Protein AF-A0A1E4SNN2-F1 (afdb_monomer)

Nearest PDB structures (foldseek):
  4kwk-assembly1_A  TM=9.524E-01  e=2.796E-21  Rattus norvegicus
  4xfh-assembly1_A  TM=9.516E-01  e=9.088E-21  Rattus norvegicus
  5ezw-assembly1_A  TM=9.498E-01  e=1.085E-20  Rattus norvegicus
  6u4l-assembly1_A  TM=9.489E-01  e=1.150E-20  Rattus norvegicus
  4z82-assembly1_A  TM=9.487E-01  e=1.638E-20  Rattus norvegicus

Organism: NCBI:txid984487

Secondary structure (DSSP, 8-state):
-HHHHHHHH-STT--STT--HHHHHHHHHHSPP-HHHHGGG----TTSSEEEEEEEEETTTEEEEEEEEPTT-BPPEE--TT-EEEEEEEESEEEEEEEPPPSSSS----SEEEEEETT-EEEE-TTT-EEEEE--SSS-EEEEEEEES-HHHHH-EEEE-TTT--EEEE-----SEETTEES-TTT----

pLDDT: mean 95.93, std 4.04, range [79.69, 98.88]

Mean predicted aligned error: 2.97 Å

Foldseek 3Di:
DVVQCLVQQQDADDDQVNHPVVSVQVVLLPDAADCVVPVLQQDFDLVDQWFWGWEDDRNLFKTKIKIKGHAFHKFFFWAQQQWKKKKAWRFAKKKKFFWAQDPFWAATDGPDIDIHGHSDIDIDHVVRHTIMIGNNDPDMTMMMMMIGNNCCLVPNMWGADRGIRDIDTWHQNAGCHYNSHGDCVPDHTGD

Radius of gyration: 15.58 Å; Cα contacts (8 Å, |Δi|>4): 500; chains: 1; bounding box: 32×36×39 Å

InterPro domains:
  IPR010300 Cysteine dioxygenase type I [PF05995] (16-153)
  IPR010300 Cysteine dioxygenase type I [PTHR12918] (1-187)
  IPR011051 RmlC-like cupin domain superfamily [SSF51182] (2-182)
  IPR014710 RmlC-like jelly roll fold [G3DSA:2.60.120.10] (1-190)

Solvent-accessible surface area (backbone atoms only — not comparable to full-atom values): 9822 Å² total; per-residue (Å²): 91,70,70,57,52,41,69,73,44,43,63,76,81,52,54,58,88,72,54,64,60,67,59,52,50,50,48,56,50,72,41,75,67,52,65,91,81,42,56,75,36,48,64,70,52,84,93,40,44,51,27,35,16,37,66,45,73,30,59,78,24,26,35,37,29,30,37,22,31,23,49,69,25,47,46,40,37,30,52,41,50,80,12,42,38,41,38,31,26,54,35,54,47,38,34,40,34,33,26,72,73,73,95,55,82,39,63,60,63,67,80,44,77,45,81,40,44,56,49,39,67,48,78,52,31,53,93,76,28,26,37,26,50,27,23,81,47,91,54,64,23,32,31,41,37,40,30,31,31,36,36,24,48,77,74,18,30,37,35,40,42,52,75,39,39,51,74,42,82,39,72,46,61,39,40,24,21,49,71,50,39,82,71,22,92,90,65,38,36,80,92

Sequence (191 aa):
LIAKLRALLGTKGLSSEDIDIEEVQRIMEEYQSDEADWAHLALHDPSRNYSRNGILNINGNANLLMLAWTPGKSSAIHDHANAHCCMKILDGELTESLYDIPEGEGQLVPKKNTVLHRDVVGYISDDIGLHKISNLGTKQAVSLHLYTPPYASMYGCSMYEAGNGKKHHVDMSKYYSWQGQLVNAKGGSTC

Structure (mmCIF, N/CA/C/O backbone):
data_AF-A0A1E4SNN2-F1
#
_entry.id   AF-A0A1E4SNN2-F1
#
loop_
_atom_site.group_PDB
_atom_site.id
_atom_site.type_symbol
_atom_site.label_atom_id
_atom_site.label_alt_id
_atom_site.label_comp_id
_atom_site.label_asym_id
_atom_site.label_entity_id
_atom_site.label_seq_id
_atom_site.pdbx_PDB_ins_code
_atom_site.Cartn_x
_atom_site.Cartn_y
_atom_site.Cartn_z
_atom_site.occupancy
_atom_site.B_iso_or_equiv
_atom_site.auth_seq_id
_atom_site.auth_comp_id
_atom_site.auth_asym_id
_atom_site.auth_atom_id
_atom_site.pdbx_PDB_model_num
ATOM 1 N N . LEU A 1 1 ? 3.737 -4.474 -16.258 1.00 95.81 1 LEU A N 1
ATOM 2 C CA . LEU A 1 1 ? 3.768 -3.518 -15.127 1.00 95.81 1 LEU A CA 1
ATOM 3 C C . LEU A 1 1 ? 5.119 -2.804 -14.964 1.00 95.81 1 LEU A C 1
ATOM 5 O O . LEU A 1 1 ? 5.230 -1.653 -15.362 1.00 95.81 1 LEU A O 1
ATOM 9 N N . ILE A 1 2 ? 6.159 -3.474 -14.444 1.00 96.81 2 ILE A N 1
ATOM 10 C CA . ILE A 1 2 ? 7.435 -2.839 -14.035 1.00 96.81 2 ILE A CA 1
ATOM 11 C C . ILE A 1 2 ? 8.096 -1.992 -15.134 1.00 96.81 2 ILE A C 1
ATOM 13 O O . ILE A 1 2 ? 8.557 -0.889 -14.855 1.00 96.81 2 ILE A O 1
ATOM 17 N N . ALA A 1 3 ? 8.142 -2.479 -16.378 1.00 97.44 3 ALA A N 1
ATOM 18 C CA . ALA A 1 3 ? 8.755 -1.737 -17.482 1.00 97.44 3 ALA A CA 1
ATOM 19 C C . ALA A 1 3 ? 8.069 -0.381 -17.740 1.00 97.44 3 ALA A C 1
ATOM 21 O O . ALA A 1 3 ? 8.759 0.608 -17.966 1.00 97.44 3 ALA A O 1
ATOM 22 N N . LYS A 1 4 ? 6.733 -0.320 -17.634 1.00 97.62 4 LYS A N 1
ATOM 23 C CA . LYS A 1 4 ? 5.959 0.920 -17.803 1.00 97.62 4 LYS A CA 1
ATOM 24 C C . LYS A 1 4 ? 6.205 1.892 -16.648 1.00 97.62 4 LYS A C 1
ATOM 26 O O . LYS A 1 4 ? 6.515 3.050 -16.892 1.00 97.62 4 LYS A O 1
ATO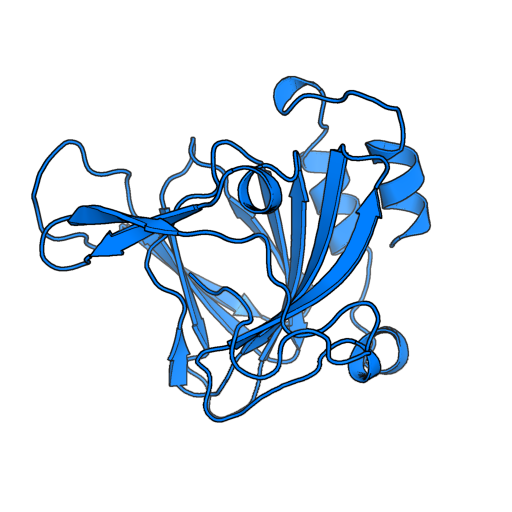M 31 N N . LEU A 1 5 ? 6.192 1.399 -15.405 1.00 97.19 5 LEU A N 1
ATOM 32 C CA . LEU A 1 5 ? 6.517 2.217 -14.227 1.00 97.19 5 LEU A CA 1
ATOM 33 C C . LEU A 1 5 ? 7.939 2.791 -14.296 1.00 97.19 5 LEU A C 1
ATOM 35 O O . LEU A 1 5 ? 8.155 3.944 -13.946 1.00 97.19 5 LEU A O 1
ATOM 39 N N . ARG A 1 6 ? 8.916 2.012 -14.781 1.00 96.69 6 ARG A N 1
ATOM 40 C CA . ARG A 1 6 ? 10.284 2.502 -15.013 1.00 96.69 6 ARG A CA 1
ATOM 41 C C . ARG A 1 6 ? 10.356 3.546 -16.121 1.00 96.69 6 ARG A C 1
ATOM 43 O O . ARG A 1 6 ? 11.163 4.454 -16.005 1.00 96.69 6 ARG A O 1
ATOM 50 N N . ALA A 1 7 ? 9.566 3.411 -17.181 1.00 95.50 7 ALA A N 1
ATOM 51 C CA . ALA A 1 7 ? 9.527 4.411 -18.243 1.00 95.50 7 ALA A CA 1
ATOM 52 C C . ALA A 1 7 ? 8.948 5.743 -17.738 1.00 95.50 7 ALA A C 1
ATOM 54 O O . ALA A 1 7 ? 9.489 6.792 -18.064 1.00 95.50 7 ALA A O 1
ATOM 55 N N . LEU A 1 8 ? 7.906 5.685 -16.902 1.00 95.38 8 LEU A N 1
ATOM 56 C CA . LEU A 1 8 ? 7.255 6.865 -16.335 1.00 95.38 8 LEU A CA 1
ATOM 57 C C . LEU A 1 8 ? 8.100 7.541 -15.244 1.00 95.38 8 LEU A C 1
ATOM 59 O O . LEU A 1 8 ? 8.344 8.739 -15.290 1.00 95.38 8 LEU A O 1
ATOM 63 N N . LEU A 1 9 ? 8.576 6.762 -14.270 1.00 94.94 9 LEU A N 1
ATOM 64 C CA . LEU A 1 9 ? 9.197 7.269 -13.039 1.00 94.94 9 LEU A CA 1
ATOM 65 C C . LEU A 1 9 ? 10.729 7.147 -13.050 1.00 94.94 9 LEU A C 1
ATOM 67 O O . LEU A 1 9 ? 11.383 7.350 -12.030 1.00 94.94 9 LEU A O 1
ATOM 71 N N . GLY A 1 10 ? 11.327 6.747 -14.173 1.00 88.12 10 GLY A N 1
ATOM 72 C CA . GLY A 1 10 ? 12.756 6.440 -14.274 1.00 88.12 10 GLY A CA 1
ATOM 73 C C . GLY A 1 10 ? 13.668 7.655 -14.398 1.00 88.12 10 GLY A C 1
ATOM 74 O O . GLY A 1 10 ? 14.880 7.501 -14.262 1.00 88.12 10 GLY A O 1
ATOM 75 N N . THR A 1 11 ? 13.134 8.851 -14.640 1.00 87.50 11 THR A N 1
ATOM 76 C CA . THR A 1 11 ? 13.928 10.082 -14.786 1.00 87.50 11 THR A CA 1
ATOM 77 C C . THR A 1 11 ? 14.316 10.630 -13.419 1.00 87.50 11 THR A C 1
ATOM 79 O O . THR A 1 11 ? 13.461 10.770 -12.562 1.00 87.50 11 THR A O 1
ATOM 82 N N . LYS A 1 12 ? 15.597 10.912 -13.162 1.00 82.44 12 LYS A N 1
ATOM 83 C CA . LYS A 1 12 ? 16.074 11.246 -11.806 1.00 82.44 12 LYS A CA 1
ATOM 84 C C . LYS A 1 12 ? 15.507 12.580 -11.306 1.00 82.44 12 LYS A C 1
ATOM 86 O O . LYS A 1 12 ? 15.644 13.575 -12.009 1.00 82.44 12 LYS A O 1
ATOM 91 N N . GLY A 1 13 ? 15.040 12.607 -10.054 1.00 79.81 13 GLY A N 1
ATOM 92 C CA . GLY A 1 13 ? 14.749 13.848 -9.329 1.00 79.81 13 GLY A CA 1
ATOM 93 C C . GLY A 1 13 ? 13.322 14.359 -9.491 1.00 79.81 13 GLY A C 1
ATOM 94 O O . GLY A 1 13 ? 13.138 15.568 -9.471 1.00 79.81 13 GLY A O 1
ATOM 95 N N . LEU A 1 14 ? 12.353 13.455 -9.655 1.00 84.06 14 LEU A N 1
ATOM 96 C CA . LEU A 1 14 ? 10.936 13.817 -9.675 1.00 84.06 14 LEU A CA 1
ATOM 97 C C . LEU A 1 14 ? 10.471 14.147 -8.253 1.00 84.06 14 LEU A C 1
ATOM 99 O O . LEU A 1 14 ? 10.709 13.362 -7.326 1.00 84.06 14 LEU A O 1
ATOM 103 N N . SER A 1 15 ? 9.813 15.292 -8.086 1.00 82.94 15 SER A N 1
ATOM 104 C CA . SER A 1 15 ? 9.050 15.608 -6.879 1.00 82.94 15 SER A CA 1
ATOM 105 C C . SER A 1 15 ? 7.632 15.030 -6.962 1.00 82.94 15 SER A C 1
ATOM 107 O O . SER A 1 15 ? 7.281 14.369 -7.939 1.00 82.94 15 SER A O 1
ATOM 109 N N . SER A 1 16 ? 6.814 15.247 -5.924 1.00 79.69 16 SER A N 1
ATOM 110 C CA . SER A 1 16 ? 5.417 14.785 -5.928 1.00 79.69 16 SER A CA 1
ATOM 111 C C . SER A 1 16 ? 4.618 15.430 -7.058 1.00 79.69 16 SER A C 1
ATOM 113 O O . SER A 1 16 ? 3.827 14.778 -7.725 1.00 79.69 16 SER A O 1
ATOM 115 N N . GLU A 1 17 ? 4.881 16.708 -7.306 1.00 84.31 17 GLU A N 1
ATOM 116 C CA . GLU A 1 17 ? 4.188 17.542 -8.283 1.00 84.31 17 GLU A CA 1
ATOM 117 C C . GLU A 1 17 ? 4.517 17.164 -9.736 1.00 84.31 17 GLU A C 1
ATOM 119 O O . GLU A 1 17 ? 3.732 17.461 -10.634 1.00 84.31 17 GLU A O 1
ATOM 124 N N . ASP A 1 18 ? 5.650 16.495 -9.973 1.00 86.31 18 ASP A N 1
ATOM 125 C CA . ASP A 1 18 ? 6.066 16.046 -11.306 1.00 86.31 18 ASP A CA 1
ATOM 126 C C . ASP A 1 18 ? 5.400 14.724 -11.734 1.00 86.31 18 ASP A C 1
ATOM 128 O O . ASP A 1 18 ? 5.549 14.288 -12.880 1.00 86.31 18 ASP A O 1
ATOM 132 N N . ILE A 1 19 ? 4.723 14.029 -10.814 1.00 89.12 19 ILE A N 1
ATOM 133 C CA . ILE A 1 19 ? 4.241 12.664 -11.029 1.00 89.12 19 ILE A CA 1
ATOM 134 C C . ILE A 1 19 ? 2.824 12.673 -11.600 1.00 89.12 19 ILE A C 1
ATOM 136 O O . ILE A 1 19 ? 1.869 13.102 -10.955 1.00 89.12 19 ILE A O 1
ATOM 140 N N . ASP A 1 20 ? 2.673 12.089 -12.789 1.00 93.94 20 ASP A N 1
ATOM 141 C CA . ASP A 1 20 ? 1.365 11.771 -13.361 1.00 93.94 20 ASP A CA 1
ATOM 142 C C . ASP A 1 20 ? 0.745 10.570 -12.629 1.00 93.94 20 ASP A C 1
ATOM 144 O O . ASP A 1 20 ? 0.949 9.400 -12.973 1.00 93.94 20 ASP A O 1
ATOM 148 N N . ILE A 1 21 ? 0.022 10.873 -11.553 1.00 95.25 21 ILE A N 1
ATOM 149 C CA . ILE A 1 21 ? -0.601 9.870 -10.691 1.00 95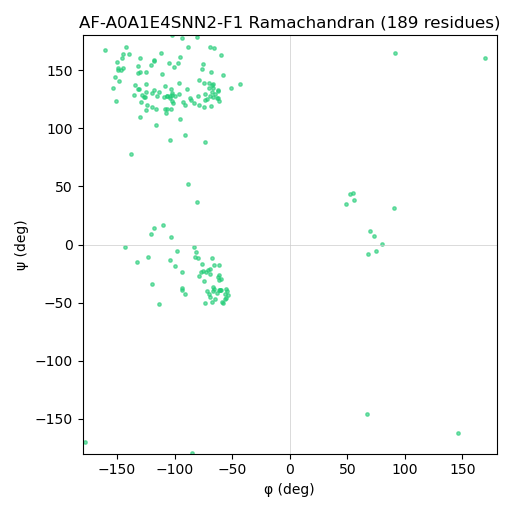.25 21 ILE A CA 1
ATOM 150 C C . ILE A 1 21 ? -1.762 9.132 -11.371 1.00 95.25 21 ILE A C 1
ATOM 152 O O . ILE A 1 21 ? -2.062 7.992 -11.012 1.00 95.25 21 ILE A O 1
ATOM 156 N N . GLU A 1 22 ? -2.409 9.742 -12.364 1.00 96.31 22 GLU A N 1
ATOM 157 C CA . GLU A 1 22 ? -3.461 9.091 -13.149 1.00 96.31 22 GLU A CA 1
ATOM 158 C C . GLU A 1 22 ? -2.851 8.007 -14.044 1.00 96.31 22 GLU A C 1
ATOM 160 O O . GLU A 1 22 ? -3.339 6.875 -14.083 1.00 96.31 22 GLU A O 1
ATOM 165 N N . GLU A 1 23 ? -1.714 8.299 -14.679 1.00 97.75 23 GLU A N 1
ATOM 166 C CA . GLU A 1 23 ? -0.971 7.319 -15.469 1.00 97.75 23 GLU A CA 1
ATOM 167 C C . GLU A 1 23 ? -0.395 6.189 -14.601 1.00 97.75 23 GLU A C 1
ATOM 169 O O . GLU A 1 23 ? -0.430 5.022 -15.005 1.00 97.75 23 GLU A O 1
ATOM 174 N N . VAL A 1 24 ? 0.090 6.487 -13.388 1.00 97.81 24 VAL A N 1
ATOM 175 C CA . VAL A 1 24 ? 0.510 5.455 -12.421 1.00 97.81 24 VAL A CA 1
ATOM 176 C C . VAL A 1 24 ? -0.647 4.505 -12.103 1.00 97.81 24 VAL A C 1
ATOM 178 O O . VAL A 1 24 ? -0.465 3.284 -12.181 1.00 97.81 24 VAL A O 1
ATOM 181 N N . GLN A 1 25 ? -1.822 5.048 -11.764 1.00 98.31 25 GLN A N 1
ATOM 182 C CA . GLN A 1 25 ? -3.017 4.253 -11.471 1.00 98.31 25 GLN A CA 1
ATOM 183 C C . GLN A 1 25 ? -3.389 3.382 -12.670 1.00 98.31 25 GLN A C 1
ATOM 185 O O . GLN A 1 25 ? -3.471 2.163 -12.519 1.00 98.31 25 GLN A O 1
ATOM 190 N N . ARG A 1 26 ? -3.466 3.963 -13.875 1.00 98.50 26 ARG A N 1
ATOM 191 C CA . ARG A 1 26 ? -3.759 3.226 -15.113 1.00 98.50 26 ARG A CA 1
ATOM 192 C C . ARG A 1 26 ? -2.781 2.077 -15.349 1.00 98.50 26 ARG A C 1
ATOM 194 O O . ARG A 1 26 ? -3.191 0.954 -15.632 1.00 98.50 26 ARG A O 1
ATOM 201 N N . ILE A 1 27 ? -1.477 2.321 -15.206 1.00 98.62 27 ILE A N 1
ATOM 202 C CA . ILE A 1 27 ? -0.444 1.289 -15.376 1.00 98.62 27 ILE A CA 1
ATOM 203 C C . ILE A 1 27 ? -0.631 0.138 -14.373 1.00 98.62 27 ILE A C 1
ATOM 205 O O . ILE A 1 27 ? -0.404 -1.023 -14.732 1.00 98.62 27 ILE A O 1
ATOM 209 N N . MET A 1 28 ? -1.012 0.436 -13.125 1.00 98.44 28 MET A N 1
ATOM 210 C CA . MET A 1 28 ? -1.293 -0.580 -12.105 1.00 98.44 28 MET A CA 1
ATOM 211 C C . MET A 1 28 ? -2.599 -1.335 -12.391 1.00 98.44 28 MET A C 1
ATOM 213 O O . MET A 1 28 ? -2.626 -2.556 -12.246 1.00 98.44 28 MET A O 1
ATOM 217 N N . GLU A 1 29 ? -3.649 -0.653 -12.843 1.00 98.38 29 GLU A N 1
ATOM 218 C CA . GLU A 1 29 ? -4.939 -1.251 -13.215 1.00 98.38 29 GLU A CA 1
ATOM 219 C C . GLU A 1 29 ? -4.818 -2.217 -14.400 1.00 98.38 29 GLU A C 1
ATOM 221 O O . GLU A 1 29 ? -5.381 -3.311 -14.367 1.00 98.38 29 GLU A O 1
ATOM 226 N N . GLU A 1 30 ? -4.031 -1.857 -15.419 1.00 98.31 30 GLU A N 1
ATOM 227 C CA . GLU A 1 30 ? -3.800 -2.682 -16.613 1.00 98.31 30 GLU A CA 1
ATOM 228 C C . GLU A 1 30 ? -3.150 -4.037 -16.305 1.00 98.31 30 GLU A C 1
ATOM 230 O O . GLU A 1 30 ? -3.293 -4.990 -17.074 1.00 98.31 30 GLU A O 1
ATOM 235 N N . TYR A 1 31 ? -2.401 -4.135 -15.206 1.00 98.38 31 TYR A N 1
ATOM 236 C CA . TYR A 1 31 ? -1.852 -5.408 -14.767 1.00 98.38 31 TYR A CA 1
ATOM 237 C C . TYR A 1 31 ? -2.958 -6.269 -14.154 1.00 98.38 31 TYR A C 1
ATOM 239 O O . TYR A 1 31 ? -3.530 -5.895 -13.138 1.00 98.38 31 TYR A O 1
ATOM 247 N N . GLN A 1 32 ? -3.227 -7.434 -14.738 1.00 98.50 32 GLN A N 1
ATOM 248 C CA . GLN A 1 32 ? -4.085 -8.453 -14.132 1.00 98.50 32 GLN A CA 1
ATOM 249 C C . GLN A 1 32 ? -3.237 -9.331 -13.215 1.00 98.50 32 GLN A C 1
ATOM 251 O O . GLN A 1 32 ? -2.207 -9.846 -13.648 1.00 98.50 32 GLN A O 1
ATOM 256 N N . SER A 1 33 ? -3.642 -9.475 -11.954 1.00 98.56 33 SER A N 1
ATOM 257 C CA . SER A 1 33 ? -2.882 -10.229 -10.961 1.00 98.56 33 SER A CA 1
ATOM 258 C C . SER A 1 33 ? -2.742 -11.698 -11.364 1.00 98.56 33 SER A C 1
ATOM 260 O O . SER A 1 33 ? -3.744 -12.403 -11.510 1.00 98.56 33 SER A O 1
ATOM 262 N N . ASP A 1 34 ? -1.500 -12.172 -11.457 1.00 98.44 34 ASP A N 1
ATOM 263 C CA . ASP A 1 34 ? -1.149 -13.579 -11.651 1.00 98.44 34 ASP A CA 1
ATOM 264 C C . ASP A 1 34 ? -0.207 -14.025 -10.530 1.00 98.44 34 ASP A C 1
ATOM 266 O O . ASP A 1 34 ? 0.874 -13.471 -10.347 1.00 98.44 34 ASP A O 1
ATOM 270 N N . GLU A 1 35 ? -0.621 -15.031 -9.763 1.00 97.88 35 GLU A N 1
ATOM 271 C CA . GLU A 1 35 ? 0.141 -15.541 -8.622 1.00 97.88 35 GLU A CA 1
ATOM 272 C C . GLU A 1 35 ? 1.536 -16.052 -9.030 1.00 97.88 35 GLU A C 1
ATOM 274 O O . GLU A 1 35 ? 2.490 -15.914 -8.258 1.00 97.88 35 GLU A O 1
ATOM 279 N N . ALA A 1 36 ? 1.699 -16.550 -10.263 1.00 98.31 36 ALA A N 1
ATOM 280 C CA . ALA A 1 36 ? 2.996 -16.979 -10.784 1.00 98.31 36 ALA A CA 1
ATOM 281 C C . ALA A 1 36 ? 4.021 -15.830 -10.853 1.00 98.31 36 ALA A C 1
ATOM 283 O O . ALA A 1 36 ? 5.218 -16.061 -10.661 1.00 98.31 36 ALA A O 1
ATOM 284 N N . ASP A 1 37 ? 3.563 -14.591 -11.059 1.00 97.75 37 ASP A N 1
ATOM 285 C CA . ASP A 1 37 ? 4.433 -13.417 -11.139 1.00 97.75 37 ASP A CA 1
ATOM 286 C C . ASP A 1 37 ? 4.969 -12.987 -9.772 1.00 97.75 37 ASP A C 1
ATOM 288 O O . ASP A 1 37 ? 6.059 -12.417 -9.690 1.00 97.75 37 ASP A O 1
ATOM 292 N N . TRP A 1 38 ? 4.199 -13.196 -8.697 1.00 98.06 38 TRP A N 1
ATOM 293 C CA . TRP A 1 38 ? 4.441 -12.487 -7.441 1.00 98.06 38 TRP A CA 1
ATOM 294 C C . TRP A 1 38 ? 4.448 -13.326 -6.166 1.00 98.06 38 TRP A C 1
ATOM 296 O O . TRP A 1 38 ? 4.964 -12.836 -5.160 1.00 98.06 38 TRP A O 1
ATOM 306 N N . ALA A 1 39 ? 3.954 -14.566 -6.157 1.00 98.19 39 ALA A N 1
ATOM 307 C CA . ALA A 1 39 ? 3.874 -15.365 -4.926 1.00 98.19 39 ALA A CA 1
ATOM 308 C C . ALA A 1 39 ? 5.228 -15.498 -4.215 1.00 98.19 39 ALA A C 1
ATOM 310 O O . ALA A 1 39 ? 5.322 -15.381 -2.995 1.00 98.19 39 ALA A O 1
ATOM 311 N N . HIS A 1 40 ? 6.303 -15.648 -4.992 1.00 98.00 40 HIS A N 1
ATOM 312 C CA . HIS A 1 40 ? 7.673 -15.750 -4.489 1.00 98.00 40 HIS A CA 1
ATOM 313 C C . HIS A 1 40 ? 8.209 -14.454 -3.843 1.00 98.00 40 HIS A C 1
ATOM 315 O O . HIS A 1 40 ? 9.251 -14.478 -3.192 1.00 98.00 40 HIS A O 1
ATOM 321 N N . LEU A 1 41 ? 7.515 -13.324 -4.008 1.00 98.31 41 LEU A N 1
ATOM 322 C CA . LEU A 1 41 ? 7.846 -12.023 -3.417 1.00 98.31 41 LEU A CA 1
ATOM 323 C C . LEU A 1 41 ? 7.010 -11.726 -2.160 1.00 98.31 41 LEU A C 1
ATOM 325 O O . LEU A 1 41 ? 7.393 -10.876 -1.356 1.00 98.31 41 LEU A O 1
ATOM 329 N N . ALA A 1 42 ? 5.885 -12.420 -1.965 1.00 97.75 42 ALA A N 1
ATOM 330 C CA . ALA A 1 42 ? 4.901 -12.165 -0.913 1.00 97.75 42 ALA A CA 1
ATOM 331 C C . ALA A 1 42 ? 5.208 -12.914 0.397 1.00 97.75 42 ALA A C 1
ATOM 333 O O . ALA A 1 42 ? 4.352 -13.615 0.937 1.00 97.75 42 ALA A O 1
ATOM 334 N N . LEU A 1 43 ? 6.430 -12.793 0.925 1.00 98.19 43 LEU A N 1
ATOM 335 C CA . LEU A 1 43 ? 6.804 -13.505 2.152 1.00 98.19 43 LEU A CA 1
ATOM 336 C C . LEU A 1 43 ? 5.928 -13.043 3.322 1.00 98.19 43 LEU A C 1
ATOM 338 O O . LEU A 1 43 ? 5.762 -11.843 3.549 1.00 98.19 43 LEU A O 1
ATOM 342 N N . HIS A 1 44 ? 5.396 -13.993 4.088 1.00 96.06 44 HIS A N 1
ATOM 343 C CA . HIS A 1 44 ? 4.430 -13.752 5.161 1.00 96.06 44 HIS A CA 1
ATOM 344 C C . HIS A 1 44 ? 4.904 -14.329 6.498 1.00 96.06 44 HIS A C 1
ATOM 346 O O . HIS A 1 44 ? 5.590 -15.348 6.544 1.00 96.06 44 HIS A O 1
ATOM 352 N N . ASP A 1 45 ? 4.516 -13.662 7.584 1.00 95.56 45 ASP A N 1
ATOM 353 C CA . ASP A 1 45 ? 4.672 -14.139 8.957 1.00 95.56 45 ASP A CA 1
ATOM 354 C C . ASP A 1 45 ? 3.317 -13.999 9.674 1.00 95.56 45 ASP A C 1
ATOM 356 O O . ASP A 1 45 ? 2.904 -12.871 9.969 1.00 95.56 45 ASP A O 1
ATOM 360 N N . PRO A 1 46 ? 2.628 -15.114 9.984 1.00 95.06 46 PRO A N 1
ATOM 361 C CA . PRO A 1 46 ? 1.316 -15.095 10.630 1.00 95.06 46 PRO A CA 1
ATOM 362 C C . PRO A 1 46 ? 1.285 -14.450 12.018 1.00 95.06 46 PRO A C 1
ATOM 364 O O . PRO A 1 46 ? 0.209 -14.097 12.499 1.00 95.06 46 PRO A O 1
ATOM 367 N N . SER A 1 47 ? 2.433 -14.295 12.684 1.00 95.25 47 SER A N 1
ATOM 368 C CA . SER A 1 47 ? 2.508 -13.615 13.982 1.00 95.25 47 SER A CA 1
ATOM 369 C C . SER A 1 47 ? 2.424 -12.088 13.866 1.00 95.25 47 SER A C 1
ATOM 371 O O . SER A 1 47 ? 2.150 -11.405 14.855 1.00 95.25 47 SER A O 1
ATOM 373 N N . ARG A 1 48 ? 2.634 -11.541 12.663 1.00 95.44 48 ARG A N 1
ATOM 374 C CA . ARG A 1 48 ? 2.626 -10.101 12.381 1.00 95.44 48 ARG A CA 1
ATOM 375 C C . ARG A 1 48 ? 1.253 -9.659 11.885 1.00 95.44 48 ARG A C 1
ATOM 377 O O . ARG A 1 48 ? 0.455 -10.467 11.411 1.00 95.44 48 ARG A O 1
ATOM 384 N N . ASN A 1 49 ? 0.978 -8.357 11.954 1.00 97.50 49 ASN A N 1
ATOM 385 C CA . ASN A 1 49 ? -0.235 -7.805 11.343 1.00 97.50 49 ASN A CA 1
ATOM 386 C C . ASN A 1 49 ? -0.195 -7.969 9.818 1.00 97.50 49 ASN A C 1
ATOM 388 O O . ASN A 1 49 ? -1.152 -8.432 9.202 1.00 97.50 49 ASN A O 1
ATOM 392 N N . TYR A 1 50 ? 0.946 -7.619 9.234 1.00 98.38 50 TYR A N 1
ATOM 393 C CA . TYR A 1 50 ? 1.281 -7.834 7.836 1.00 98.38 50 TYR A CA 1
ATOM 394 C C . TYR A 1 50 ? 2.805 -7.745 7.667 1.00 98.38 50 TYR A C 1
ATOM 396 O O . TYR A 1 50 ? 3.526 -7.298 8.568 1.00 98.38 50 TYR A O 1
ATOM 404 N N . SER A 1 51 ? 3.318 -8.169 6.517 1.00 98.31 51 SER A N 1
ATOM 405 C CA . SER A 1 51 ? 4.723 -8.001 6.130 1.00 98.31 51 SER A CA 1
ATOM 406 C C . SER A 1 51 ? 4.865 -7.013 4.978 1.00 98.31 51 SER A C 1
ATOM 408 O O . SER A 1 51 ? 3.992 -6.940 4.127 1.00 98.31 51 SER A O 1
ATOM 410 N N . ARG A 1 52 ? 5.969 -6.254 4.940 1.00 98.44 52 ARG A N 1
ATOM 411 C CA . ARG A 1 52 ? 6.334 -5.357 3.828 1.00 98.44 52 ARG A CA 1
ATOM 412 C C . ARG A 1 52 ? 7.509 -5.955 3.069 1.00 98.44 52 ARG A C 1
ATOM 414 O O . ARG A 1 52 ? 8.589 -6.088 3.641 1.00 98.44 52 ARG A O 1
ATOM 421 N N . ASN A 1 53 ? 7.307 -6.300 1.808 1.00 98.56 53 ASN A N 1
ATOM 422 C CA . ASN A 1 53 ? 8.264 -7.011 0.969 1.00 98.56 53 ASN A CA 1
ATOM 423 C C . ASN A 1 53 ? 8.683 -6.105 -0.189 1.00 98.56 53 ASN A C 1
ATOM 425 O O . ASN A 1 53 ? 7.914 -5.897 -1.123 1.00 98.56 53 ASN A O 1
ATOM 429 N N . GLY A 1 54 ? 9.870 -5.506 -0.118 1.00 98.31 54 GLY A N 1
ATOM 430 C CA . GLY A 1 54 ? 10.330 -4.585 -1.156 1.00 98.31 54 GLY A CA 1
ATOM 431 C C . GLY A 1 54 ? 10.658 -5.314 -2.461 1.00 98.31 54 GLY A C 1
ATOM 432 O O . GLY A 1 54 ? 11.236 -6.398 -2.438 1.00 98.31 54 GLY A O 1
ATOM 433 N N . ILE A 1 55 ? 10.288 -4.728 -3.600 1.00 97.94 55 ILE A N 1
ATOM 434 C CA . ILE A 1 55 ? 10.488 -5.324 -4.932 1.00 97.94 55 ILE A CA 1
ATOM 435 C C . ILE A 1 55 ? 11.495 -4.502 -5.733 1.00 97.94 55 ILE A C 1
ATOM 437 O O . ILE A 1 55 ? 12.446 -5.038 -6.309 1.00 97.94 55 ILE A O 1
ATOM 441 N N . LEU A 1 56 ? 11.261 -3.192 -5.809 1.00 96.00 56 LEU A N 1
ATOM 442 C CA . LEU A 1 56 ? 11.994 -2.313 -6.706 1.00 96.00 56 LEU A CA 1
ATOM 443 C C . LEU A 1 56 ? 12.033 -0.883 -6.169 1.00 96.00 56 LEU A C 1
ATOM 445 O O . LEU A 1 56 ? 11.003 -0.327 -5.803 1.00 96.00 56 LEU A O 1
ATOM 449 N N . ASN A 1 57 ? 13.215 -0.272 -6.221 1.00 96.31 57 ASN A N 1
ATOM 450 C CA . ASN A 1 57 ? 13.371 1.177 -6.194 1.00 96.31 57 ASN A CA 1
ATOM 451 C C . ASN A 1 57 ? 13.504 1.687 -7.639 1.00 96.31 57 ASN A C 1
ATOM 453 O O . ASN A 1 57 ? 14.297 1.149 -8.417 1.00 96.31 57 ASN A O 1
ATOM 457 N N . ILE A 1 58 ? 12.719 2.696 -8.012 1.00 95.94 58 ILE A N 1
ATOM 458 C CA . ILE A 1 58 ? 12.721 3.288 -9.352 1.00 95.94 58 ILE A CA 1
ATOM 459 C C . ILE A 1 58 ? 13.464 4.619 -9.288 1.00 95.94 58 ILE A C 1
ATOM 461 O O . ILE A 1 58 ? 12.874 5.656 -9.010 1.00 95.94 58 ILE A O 1
ATOM 465 N N . ASN A 1 59 ? 14.779 4.555 -9.506 1.00 91.62 59 ASN A N 1
ATOM 466 C CA . ASN A 1 59 ? 15.686 5.705 -9.592 1.00 91.62 59 ASN A CA 1
ATOM 467 C C . ASN A 1 59 ? 15.555 6.733 -8.445 1.00 91.62 59 ASN A C 1
ATOM 469 O O . ASN A 1 59 ? 15.689 7.935 -8.655 1.00 91.62 59 ASN A O 1
ATOM 473 N N . GLY A 1 60 ? 15.261 6.268 -7.230 1.00 92.25 60 GLY A N 1
ATOM 474 C CA 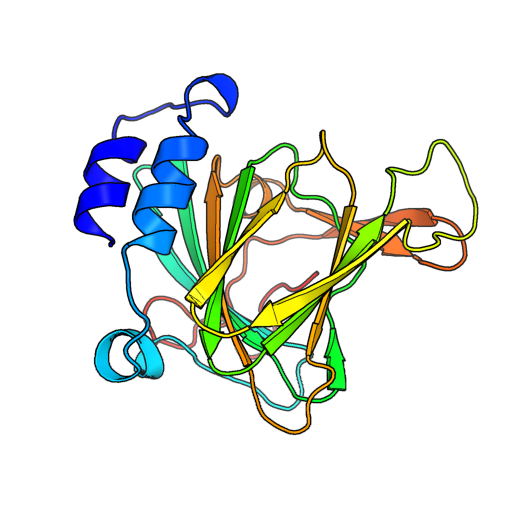. GLY A 1 60 ? 15.023 7.129 -6.071 1.00 92.25 60 GLY A CA 1
ATOM 475 C C . GLY A 1 60 ? 13.666 7.843 -6.047 1.00 92.25 60 GLY A C 1
ATOM 476 O O . GLY A 1 60 ? 13.351 8.444 -5.027 1.00 92.25 60 GLY A O 1
ATOM 477 N N . ASN A 1 61 ? 12.848 7.737 -7.097 1.00 94.50 61 ASN A N 1
ATOM 478 C CA . ASN A 1 61 ? 11.559 8.429 -7.206 1.00 94.50 61 ASN A CA 1
ATOM 479 C C . ASN A 1 61 ? 10.376 7.590 -6.727 1.00 94.50 61 ASN A C 1
ATOM 481 O O . ASN A 1 61 ? 9.343 8.137 -6.370 1.00 94.50 61 ASN A O 1
ATOM 485 N N . ALA A 1 62 ? 10.481 6.263 -6.723 1.00 96.62 62 ALA A N 1
ATOM 486 C CA . ALA A 1 62 ? 9.401 5.422 -6.218 1.00 96.62 62 ALA A CA 1
ATOM 487 C C . ALA A 1 62 ? 9.913 4.127 -5.604 1.00 96.62 62 ALA A C 1
ATOM 489 O O . ALA A 1 62 ? 10.939 3.589 -6.026 1.00 96.62 62 ALA A O 1
ATOM 490 N N . ASN A 1 63 ? 9.159 3.599 -4.644 1.00 97.56 63 ASN A N 1
ATOM 491 C CA . ASN A 1 63 ? 9.328 2.239 -4.150 1.00 97.56 63 ASN A CA 1
ATOM 492 C C . ASN A 1 63 ? 8.085 1.418 -4.475 1.00 97.56 63 ASN A C 1
ATOM 494 O O . ASN A 1 63 ? 6.973 1.803 -4.123 1.00 97.56 63 ASN A O 1
ATOM 498 N N . LEU A 1 64 ? 8.308 0.267 -5.103 1.00 98.38 64 LEU A N 1
ATOM 499 C CA . LEU A 1 64 ? 7.313 -0.773 -5.316 1.00 98.38 64 LEU A CA 1
ATOM 500 C C . LEU A 1 64 ? 7.551 -1.896 -4.303 1.00 98.38 64 LEU A C 1
ATOM 502 O O . LEU A 1 64 ? 8.672 -2.405 -4.179 1.00 98.38 64 LEU A O 1
ATOM 506 N N . LEU A 1 65 ? 6.506 -2.292 -3.588 1.00 97.88 65 LEU A N 1
ATOM 507 C CA . LEU A 1 65 ? 6.571 -3.309 -2.547 1.00 97.88 65 LEU A CA 1
ATOM 508 C C . LEU A 1 65 ? 5.245 -4.059 -2.426 1.00 97.88 65 LEU A C 1
ATOM 510 O O . LEU A 1 65 ? 4.189 -3.554 -2.792 1.00 97.88 65 LEU A O 1
ATOM 514 N N . MET A 1 66 ? 5.309 -5.263 -1.878 1.00 98.31 66 MET A N 1
ATOM 515 C CA . MET A 1 66 ? 4.159 -6.115 -1.623 1.00 98.31 66 MET A CA 1
ATOM 516 C C . MET A 1 66 ? 3.869 -6.202 -0.137 1.00 98.31 66 MET A C 1
ATOM 518 O O . MET A 1 66 ? 4.785 -6.414 0.660 1.00 98.31 66 MET A O 1
ATOM 522 N N . LEU A 1 67 ? 2.601 -6.100 0.235 1.00 98.69 67 LEU A N 1
ATOM 523 C CA . LEU A 1 67 ? 2.147 -6.345 1.592 1.00 98.69 67 LEU A CA 1
ATOM 524 C C . LEU A 1 67 ? 1.343 -7.642 1.649 1.00 98.69 67 LEU A C 1
ATOM 526 O O . LEU A 1 67 ? 0.395 -7.806 0.885 1.00 98.69 67 LEU A O 1
ATOM 530 N N . ALA A 1 68 ? 1.722 -8.552 2.551 1.00 98.62 68 ALA A N 1
ATOM 531 C CA . ALA A 1 68 ? 0.964 -9.772 2.835 1.00 98.62 68 ALA A CA 1
ATOM 532 C C . ALA A 1 68 ? 0.269 -9.636 4.193 1.00 98.62 68 ALA A C 1
ATOM 534 O O . ALA A 1 68 ? 0.929 -9.485 5.224 1.00 98.62 68 ALA A O 1
ATOM 535 N N . TRP A 1 69 ? -1.063 -9.660 4.180 1.00 98.75 69 TRP A N 1
ATOM 536 C CA . TRP A 1 69 ? -1.928 -9.286 5.295 1.00 98.75 69 TRP A CA 1
ATOM 537 C C . TRP A 1 69 ? -2.467 -10.508 6.021 1.00 98.75 69 TRP A C 1
ATOM 539 O O . TRP A 1 69 ? -3.188 -11.325 5.440 1.00 98.75 69 TRP A O 1
ATOM 549 N N . THR A 1 70 ? -2.179 -10.596 7.315 1.00 98.56 70 THR A N 1
ATOM 550 C CA . THR A 1 70 ? -2.683 -11.674 8.166 1.00 98.56 70 THR A CA 1
ATOM 551 C C . THR A 1 70 ? -4.205 -11.551 8.340 1.00 98.56 70 THR A C 1
ATOM 553 O O . THR A 1 70 ? -4.698 -10.440 8.557 1.00 98.56 70 THR A O 1
ATOM 556 N N . PRO A 1 71 ? -4.964 -12.663 8.277 1.00 98.50 71 PRO A N 1
ATOM 557 C CA . PRO A 1 71 ? -6.403 -12.663 8.547 1.00 98.50 71 PRO A CA 1
ATOM 558 C C . PRO A 1 71 ? -6.756 -11.993 9.881 1.00 98.50 71 PRO A C 1
ATOM 560 O O . PRO A 1 71 ? -6.117 -12.251 10.904 1.00 98.50 71 PRO A O 1
ATOM 563 N N . GLY A 1 72 ? -7.782 -11.143 9.882 1.00 98.31 72 GLY A N 1
ATOM 564 C CA . GLY A 1 72 ? -8.258 -10.425 11.068 1.00 98.31 72 GLY A CA 1
ATOM 565 C C . GLY A 1 72 ? -7.313 -9.338 11.594 1.00 98.31 72 GLY A C 1
ATOM 566 O O . GLY A 1 72 ? -7.496 -8.868 12.719 1.00 98.31 72 GLY A O 1
ATOM 567 N N . LYS A 1 73 ? -6.281 -8.953 10.833 1.00 98.38 73 LYS A N 1
ATOM 568 C CA . LYS A 1 73 ? -5.307 -7.922 11.217 1.00 98.38 73 LYS A CA 1
ATOM 569 C C . LYS A 1 73 ? -5.427 -6.672 10.350 1.00 98.38 73 LYS A C 1
ATOM 571 O O . LYS A 1 73 ? -6.041 -6.669 9.284 1.00 98.38 73 LYS A O 1
ATOM 576 N N . SER A 1 74 ? -4.804 -5.601 10.829 1.00 98.50 74 SER A N 1
ATOM 577 C CA . SER A 1 74 ? -4.840 -4.286 10.197 1.00 98.50 74 SER A CA 1
ATOM 578 C C . SER A 1 74 ? -3.520 -3.544 10.364 1.00 98.50 74 SER A C 1
ATOM 580 O O . SER A 1 74 ? -2.734 -3.859 11.262 1.00 98.50 74 SER A O 1
ATOM 582 N N . SER A 1 75 ? -3.333 -2.504 9.557 1.00 98.56 75 SER A N 1
ATOM 583 C CA . SER A 1 75 ? -2.423 -1.405 9.873 1.00 98.56 75 SER A CA 1
ATOM 584 C C . SER A 1 75 ? -2.956 -0.558 11.038 1.00 98.56 75 SER A C 1
ATOM 586 O O . SER A 1 75 ? -4.128 -0.660 11.433 1.00 98.56 75 SER A O 1
ATOM 588 N N . ALA A 1 76 ? -2.122 0.337 11.557 1.00 98.19 76 ALA A N 1
ATOM 589 C CA . ALA A 1 76 ? -2.580 1.541 12.238 1.00 98.19 76 ALA A CA 1
ATOM 590 C C . ALA A 1 76 ? -3.307 2.499 11.270 1.00 98.19 76 ALA A C 1
ATOM 592 O O . ALA A 1 76 ? -3.268 2.331 10.045 1.00 98.19 76 ALA A O 1
ATOM 593 N N . ILE A 1 77 ? -3.965 3.521 11.827 1.00 98.56 77 ILE A N 1
ATOM 594 C CA . ILE A 1 77 ? -4.359 4.709 11.056 1.00 98.56 77 ILE A CA 1
ATOM 595 C C . ILE A 1 77 ? -3.069 5.477 10.768 1.00 98.56 77 ILE A C 1
ATOM 597 O O . ILE A 1 77 ? -2.336 5.753 11.717 1.00 98.56 77 ILE A O 1
ATOM 601 N N . HIS A 1 78 ? -2.759 5.784 9.512 1.00 98.44 78 HIS A N 1
ATOM 602 C CA . HIS A 1 78 ? -1.477 6.396 9.156 1.00 98.44 78 HIS A CA 1
ATOM 603 C C . HIS A 1 78 ? -1.558 7.385 7.990 1.00 98.44 78 HIS A C 1
ATOM 605 O O . HIS A 1 78 ? -2.528 7.381 7.228 1.00 98.44 78 HIS A O 1
ATOM 611 N N . ASP A 1 79 ? -0.529 8.233 7.914 1.00 98.06 79 ASP A N 1
ATOM 612 C CA . ASP A 1 79 ? -0.237 9.146 6.803 1.00 98.06 79 ASP A CA 1
ATOM 613 C C . ASP A 1 79 ? 0.748 8.519 5.792 1.00 98.06 79 ASP A C 1
ATOM 615 O O . ASP A 1 79 ? 1.237 7.397 5.974 1.00 98.06 79 ASP A O 1
ATOM 619 N N . HIS A 1 80 ? 1.039 9.258 4.721 1.00 96.62 80 HIS A N 1
ATOM 620 C CA . HIS A 1 80 ? 1.897 8.842 3.611 1.00 96.62 80 HIS A CA 1
ATOM 621 C C . HIS A 1 80 ? 3.146 9.713 3.444 1.00 96.62 80 HIS A C 1
ATOM 623 O O . HIS A 1 80 ? 3.846 9.597 2.438 1.00 96.62 80 HIS A O 1
ATOM 629 N N . ALA A 1 81 ? 3.469 10.535 4.446 1.00 95.31 81 ALA A N 1
ATOM 630 C CA . ALA A 1 81 ? 4.644 11.404 4.470 1.00 95.31 81 ALA A CA 1
ATOM 631 C C . ALA A 1 81 ? 4.739 12.336 3.246 1.00 95.31 81 ALA A C 1
ATOM 633 O O . ALA A 1 81 ? 5.813 12.483 2.663 1.00 95.31 81 ALA A O 1
ATOM 634 N N . ASN A 1 82 ? 3.616 12.950 2.860 1.00 94.19 82 ASN A N 1
ATOM 635 C CA . ASN A 1 82 ? 3.453 13.804 1.680 1.00 94.19 82 ASN A CA 1
ATOM 636 C C . ASN A 1 82 ? 3.859 13.112 0.365 1.00 94.19 82 ASN A C 1
ATOM 638 O O . ASN A 1 82 ? 4.479 13.727 -0.502 1.00 94.19 82 ASN A O 1
ATOM 642 N N . ALA A 1 83 ? 3.555 11.820 0.235 1.00 94.81 83 ALA A N 1
ATOM 643 C CA . ALA A 1 83 ? 3.746 11.059 -0.994 1.00 94.81 83 ALA A CA 1
ATOM 644 C C . ALA A 1 83 ? 2.415 10.532 -1.538 1.00 94.81 83 ALA A C 1
ATOM 646 O O . ALA A 1 83 ? 1.446 10.336 -0.800 1.00 94.81 83 ALA A O 1
ATOM 647 N N . HIS A 1 84 ? 2.397 10.226 -2.832 1.00 97.31 84 HIS A N 1
ATOM 648 C CA . HIS A 1 84 ? 1.332 9.448 -3.446 1.00 97.31 84 HIS A CA 1
ATOM 649 C C . HIS A 1 84 ? 1.467 7.970 -3.074 1.00 97.31 84 HIS A C 1
ATOM 651 O O . HIS A 1 84 ? 2.566 7.405 -3.098 1.00 97.31 84 HIS A O 1
ATOM 657 N N . CYS A 1 85 ? 0.336 7.330 -2.788 1.00 98.00 85 CYS A N 1
ATOM 658 C CA . CYS A 1 85 ? 0.219 5.896 -2.571 1.00 98.00 85 CYS A CA 1
ATOM 659 C C . CYS A 1 85 ? -0.826 5.316 -3.525 1.00 98.00 85 CYS A C 1
ATOM 661 O O . CYS A 1 85 ? -2.014 5.621 -3.418 1.00 98.00 85 CYS A O 1
ATOM 663 N N . CYS A 1 86 ? -0.386 4.444 -4.430 1.00 98.25 86 CYS A N 1
ATOM 664 C CA . CYS A 1 86 ? -1.278 3.576 -5.191 1.00 98.25 86 CYS A CA 1
ATOM 665 C C . CYS A 1 86 ? -1.201 2.159 -4.633 1.00 98.25 86 CYS A C 1
ATOM 667 O O . CYS A 1 86 ? -0.118 1.570 -4.560 1.00 98.25 86 CYS A O 1
ATOM 669 N N . MET A 1 87 ? -2.353 1.594 -4.284 1.00 98.56 87 MET A N 1
ATOM 670 C CA . MET A 1 87 ? -2.473 0.247 -3.738 1.00 98.56 87 MET A CA 1
ATOM 671 C C . MET A 1 87 ? -3.353 -0.607 -4.647 1.00 98.56 87 MET A C 1
ATOM 673 O O . MET A 1 87 ? -4.542 -0.345 -4.775 1.00 98.56 87 MET A O 1
ATOM 677 N N . LYS A 1 88 ? -2.806 -1.683 -5.212 1.00 98.81 88 LYS A N 1
ATOM 678 C CA . LYS A 1 88 ? -3.568 -2.696 -5.952 1.00 98.81 88 LYS A CA 1
ATOM 679 C C . LYS A 1 88 ? -3.761 -3.952 -5.115 1.00 98.81 88 LYS A C 1
ATOM 681 O O . LYS A 1 88 ? -2.789 -4.473 -4.571 1.00 98.81 88 LYS A O 1
ATOM 686 N N . ILE A 1 89 ? -4.969 -4.500 -5.068 1.00 98.81 89 ILE A N 1
ATOM 687 C CA . ILE A 1 89 ? -5.205 -5.817 -4.461 1.00 98.81 89 ILE A CA 1
ATOM 688 C C . ILE A 1 89 ? -4.776 -6.908 -5.443 1.00 98.81 89 ILE A C 1
ATOM 690 O O . ILE A 1 89 ? -5.293 -6.993 -6.554 1.00 98.81 89 ILE A O 1
ATOM 694 N N . LEU A 1 90 ? -3.821 -7.742 -5.042 1.00 98.81 90 LEU A N 1
ATOM 695 C CA . LEU A 1 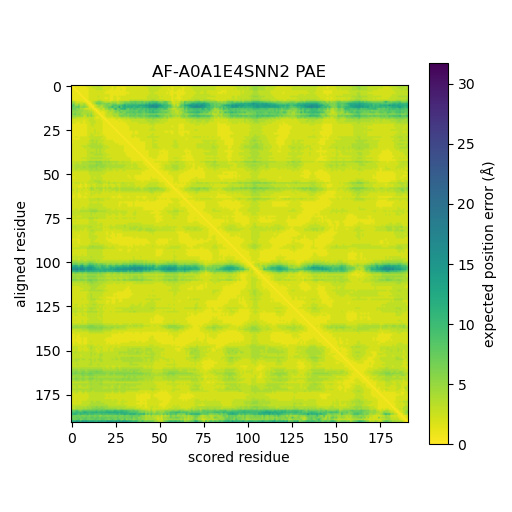90 ? -3.337 -8.863 -5.847 1.00 98.81 90 LEU A CA 1
ATOM 696 C C . LEU A 1 90 ? -4.069 -10.160 -5.521 1.00 98.81 90 LEU A C 1
ATOM 698 O O . LEU A 1 90 ? -4.334 -10.944 -6.429 1.00 98.81 90 LEU A O 1
ATOM 702 N N . ASP A 1 91 ? -4.401 -10.381 -4.251 1.00 98.69 91 ASP A N 1
ATOM 703 C CA . ASP A 1 91 ? -5.160 -11.546 -3.810 1.00 98.69 91 ASP A CA 1
ATOM 704 C C . ASP A 1 91 ? -6.021 -11.240 -2.580 1.00 98.69 91 ASP A C 1
ATOM 706 O O . ASP A 1 91 ? -5.668 -10.392 -1.754 1.00 98.69 91 ASP A O 1
ATOM 710 N N . GLY A 1 92 ? -7.146 -11.945 -2.463 1.00 98.00 92 GLY A N 1
ATOM 711 C CA . GLY A 1 92 ? -8.149 -11.720 -1.428 1.00 98.00 92 GLY A CA 1
ATOM 712 C C . GLY A 1 92 ? -8.878 -10.380 -1.573 1.00 98.00 92 GLY A C 1
ATOM 713 O O . GLY A 1 92 ? -9.149 -9.906 -2.678 1.00 98.00 92 GLY A O 1
ATOM 714 N N . GLU A 1 93 ? -9.220 -9.787 -0.433 1.00 98.19 93 GLU A N 1
ATOM 715 C CA . GLU A 1 93 ? -9.849 -8.471 -0.332 1.00 98.19 93 GLU A CA 1
ATOM 716 C C . GLU A 1 93 ? -9.350 -7.738 0.915 1.00 98.19 93 GLU A C 1
ATOM 718 O O . GLU A 1 93 ? -8.975 -8.359 1.914 1.00 98.19 93 GLU A O 1
ATOM 723 N N . LEU A 1 94 ? -9.346 -6.409 0.858 1.00 98.88 94 LEU A N 1
ATOM 724 C CA . LEU A 1 94 ? -8.991 -5.543 1.979 1.00 98.88 94 LEU A CA 1
ATOM 725 C C . LEU A 1 94 ? -10.072 -4.484 2.171 1.00 98.88 94 LEU A C 1
ATOM 727 O O . LEU A 1 94 ? -10.698 -4.032 1.220 1.00 98.88 94 LEU A O 1
ATOM 731 N N . THR A 1 95 ? -10.282 -4.063 3.412 1.00 98.81 95 THR A N 1
ATOM 732 C CA . THR A 1 95 ? -11.134 -2.916 3.735 1.00 98.81 95 THR A CA 1
ATOM 733 C C . THR A 1 95 ? -10.261 -1.707 4.036 1.00 98.81 95 THR A C 1
ATOM 735 O O . THR A 1 95 ? -9.420 -1.761 4.935 1.00 98.81 95 THR A O 1
ATOM 738 N N . GLU A 1 96 ? -10.480 -0.620 3.306 1.00 98.88 96 GLU A N 1
ATOM 739 C CA . GLU A 1 96 ? -9.929 0.697 3.601 1.00 98.88 96 GLU A CA 1
ATOM 740 C C . GLU A 1 96 ? -10.925 1.497 4.443 1.00 98.88 96 GLU A C 1
ATOM 742 O O . GLU A 1 96 ? -12.056 1.732 4.020 1.00 98.88 96 GLU A O 1
ATOM 747 N N . SER A 1 97 ? -10.489 1.945 5.616 1.00 98.75 97 SER A N 1
ATOM 748 C CA . SER A 1 97 ? -11.183 2.939 6.433 1.00 98.75 97 SER A CA 1
ATOM 749 C C . SER A 1 97 ? -10.480 4.285 6.272 1.00 98.75 97 SER A C 1
ATOM 751 O O . SER A 1 97 ? -9.318 4.410 6.657 1.00 98.75 97 SER A O 1
ATOM 753 N N . LEU A 1 98 ? -11.172 5.279 5.720 1.00 98.69 98 LEU A N 1
ATOM 754 C CA . LEU A 1 98 ? -10.648 6.622 5.461 1.00 98.69 98 LEU A CA 1
ATOM 755 C C . LEU A 1 98 ? -11.024 7.575 6.602 1.00 98.69 98 LEU A C 1
ATOM 757 O O . LEU A 1 98 ? -12.164 7.554 7.068 1.00 98.69 98 LEU A O 1
ATOM 761 N N . TYR A 1 99 ? -10.096 8.436 7.007 1.00 98.50 99 TYR A N 1
ATOM 762 C CA . TYR A 1 99 ? -10.231 9.404 8.097 1.00 98.50 99 TYR A CA 1
ATOM 763 C C . TYR A 1 99 ? -9.755 10.785 7.639 1.00 98.50 99 TYR A C 1
ATOM 765 O O . TYR A 1 99 ? -8.910 10.895 6.750 1.00 98.50 99 TYR A O 1
ATOM 773 N N . ASP A 1 100 ? -10.276 11.839 8.256 1.00 96.94 100 ASP A N 1
ATOM 774 C CA . ASP A 1 100 ? -9.710 13.181 8.112 1.00 96.94 100 ASP A CA 1
ATOM 775 C C . ASP A 1 100 ? -8.420 13.324 8.930 1.00 96.94 100 ASP A C 1
ATOM 777 O O . ASP A 1 100 ? -8.205 12.610 9.916 1.00 96.94 100 ASP A O 1
ATOM 781 N N . ILE A 1 101 ? -7.556 14.257 8.522 1.00 94.19 101 ILE A N 1
ATOM 782 C CA . ILE A 1 101 ? -6.405 14.656 9.337 1.00 94.19 101 ILE A CA 1
ATOM 783 C C . ILE A 1 101 ? -6.939 15.410 10.566 1.00 94.19 101 ILE A C 1
ATOM 785 O O . ILE A 1 101 ? -7.718 16.350 10.402 1.00 94.19 101 ILE A O 1
ATOM 789 N N . PRO A 1 102 ? -6.550 15.029 11.796 1.00 91.38 102 PRO A N 1
ATOM 790 C CA . PRO A 1 102 ? -7.043 15.695 12.995 1.00 91.38 102 PRO A CA 1
ATOM 791 C C . PRO A 1 102 ? -6.530 17.137 13.103 1.00 91.38 102 PRO A C 1
ATOM 793 O O . PRO A 1 102 ? -5.327 17.380 13.027 1.00 91.38 102 PRO A O 1
ATOM 796 N N . GLU A 1 103 ? -7.436 18.081 13.374 1.00 87.56 103 GLU A N 1
ATOM 797 C CA . GLU A 1 103 ? -7.108 19.482 13.703 1.00 87.56 103 GLU A CA 1
ATOM 798 C C . GLU A 1 103 ? -6.713 19.675 15.185 1.00 87.56 103 GLU A C 1
ATOM 800 O O . GLU A 1 103 ? -6.286 20.753 15.595 1.00 87.56 103 GLU A O 1
ATOM 805 N N . GLY A 1 104 ? -6.841 18.626 16.004 1.00 85.38 104 GLY A N 1
ATOM 806 C CA . GLY A 1 104 ? -6.546 18.625 17.435 1.00 85.38 104 GLY A CA 1
ATOM 807 C C . GLY A 1 104 ? -6.743 17.244 18.062 1.00 85.38 104 GLY A C 1
ATOM 808 O O . GLY A 1 104 ? -6.927 16.251 17.357 1.00 85.38 104 GLY A O 1
ATOM 809 N N . GLU A 1 105 ? -6.706 17.169 19.393 1.00 85.56 105 GLU A N 1
ATOM 810 C CA . GLU A 1 105 ? -6.990 15.919 20.104 1.00 85.56 105 GLU A CA 1
ATOM 811 C C . GLU A 1 105 ? -8.478 15.560 20.008 1.00 85.56 105 GLU A C 1
ATOM 813 O O . GLU A 1 105 ? -9.359 16.396 20.213 1.00 85.56 105 GLU A O 1
ATOM 818 N N . GLY A 1 106 ? -8.762 14.295 19.715 1.00 89.38 106 GLY A N 1
ATOM 819 C CA . GLY A 1 106 ? -10.126 13.806 19.571 1.00 89.38 106 GLY A CA 1
ATOM 820 C C . GLY A 1 106 ? -10.189 12.401 18.992 1.00 89.38 106 GLY A C 1
ATOM 821 O O . GLY A 1 106 ? -9.241 11.907 18.385 1.00 89.38 106 GLY A O 1
ATOM 822 N N . GLN A 1 107 ? -11.321 11.735 19.193 1.00 94.75 107 GLN A N 1
ATOM 823 C CA . GLN A 1 107 ? -11.537 10.413 18.625 1.00 94.75 107 GLN A CA 1
ATOM 824 C C . GLN A 1 107 ? -11.580 10.491 17.093 1.00 94.75 107 GLN A C 1
ATOM 826 O O . GLN A 1 107 ? -12.353 11.261 16.525 1.00 94.75 107 GLN A O 1
ATOM 831 N N . LEU A 1 108 ? -10.799 9.643 16.424 1.00 96.75 108 LEU A N 1
ATOM 832 C CA . LEU A 1 108 ? -10.844 9.489 14.976 1.00 96.75 108 LEU A CA 1
ATOM 833 C C . LEU A 1 108 ? -11.969 8.529 14.593 1.00 96.75 108 LEU A C 1
ATOM 835 O O . LEU A 1 108 ? -11.983 7.361 14.994 1.00 96.75 108 LEU A O 1
ATOM 839 N N . VAL A 1 109 ? -12.899 9.015 13.776 1.00 96.38 109 VAL A N 1
ATOM 840 C CA . VAL A 1 109 ? -14.024 8.238 13.246 1.00 96.38 109 VAL A CA 1
ATOM 841 C C . VAL A 1 109 ? -13.848 8.107 11.734 1.00 96.38 109 VAL A C 1
ATOM 843 O O . VAL A 1 109 ? -13.569 9.110 11.077 1.00 96.38 109 VAL A O 1
ATOM 846 N N . PRO A 1 110 ? -13.976 6.898 11.158 1.00 97.38 110 PRO A N 1
ATOM 847 C CA . PRO A 1 110 ? -13.827 6.741 9.720 1.00 97.38 110 PRO A CA 1
ATOM 848 C C . PRO A 1 110 ? -14.972 7.454 8.994 1.00 97.38 110 PRO A C 1
ATOM 850 O O . PRO A 1 110 ? -16.143 7.174 9.256 1.00 97.38 110 PRO A O 1
ATOM 853 N N . LYS A 1 111 ? -14.641 8.337 8.047 1.00 97.06 111 LYS A N 1
ATOM 854 C CA . LYS A 1 111 ? -15.616 9.016 7.176 1.00 97.06 111 LYS A CA 1
ATOM 855 C C . LYS A 1 111 ? -16.138 8.111 6.061 1.00 97.06 111 LYS A C 1
ATOM 857 O O . LYS A 1 111 ? -17.225 8.333 5.536 1.00 97.06 111 LYS A O 1
ATOM 862 N N . LYS A 1 112 ? -15.371 7.081 5.691 1.00 98.06 112 LYS A N 1
ATOM 863 C CA . LYS A 1 112 ? -15.734 6.112 4.650 1.00 98.06 112 LYS A CA 1
ATOM 864 C C . LYS A 1 112 ? -15.082 4.763 4.927 1.00 98.06 112 LYS A C 1
ATOM 866 O O . LYS A 1 112 ? -13.945 4.714 5.383 1.00 98.06 112 LYS A O 1
ATOM 871 N N . ASN A 1 113 ? -15.794 3.685 4.612 1.00 98.38 113 ASN A N 1
ATOM 872 C CA . ASN A 1 113 ? -15.224 2.345 4.511 1.00 98.38 113 ASN A CA 1
ATOM 873 C C . ASN A 1 113 ? -15.440 1.826 3.088 1.00 98.38 113 ASN A C 1
ATOM 875 O O . ASN A 1 113 ? -16.562 1.884 2.583 1.00 98.38 113 ASN A O 1
ATOM 879 N N . THR A 1 114 ? -14.384 1.321 2.461 1.00 98.50 114 THR A N 1
ATOM 880 C CA . THR A 1 114 ? -14.413 0.785 1.097 1.00 98.50 114 THR A CA 1
ATOM 881 C C . THR A 1 114 ? -13.840 -0.624 1.110 1.00 98.50 114 THR A C 1
ATOM 883 O O . THR A 1 114 ? -12.727 -0.829 1.588 1.00 98.50 114 THR A O 1
ATOM 886 N N . VAL A 1 115 ? -14.580 -1.598 0.578 1.00 98.56 115 VAL A N 1
ATOM 887 C CA . VAL A 1 115 ? -14.036 -2.938 0.325 1.00 98.56 115 VAL A CA 1
ATOM 888 C C . VAL A 1 115 ? -13.368 -2.927 -1.045 1.00 98.56 115 VAL A C 1
ATOM 890 O O . VAL A 1 115 ? -13.985 -2.559 -2.042 1.00 98.56 115 VAL A O 1
ATOM 893 N N . LEU A 1 116 ? -12.095 -3.300 -1.076 1.00 98.56 116 LEU A N 1
ATOM 894 C CA . LEU A 1 116 ? -11.266 -3.386 -2.267 1.00 98.56 116 LEU A CA 1
ATOM 895 C C . LEU A 1 116 ? -11.051 -4.867 -2.572 1.00 98.56 116 LEU A C 1
ATOM 897 O O . LEU A 1 116 ? -10.415 -5.589 -1.801 1.00 98.56 116 LEU A O 1
ATOM 901 N N . HIS A 1 117 ? -11.616 -5.316 -3.687 1.00 98.44 117 HIS A N 1
ATOM 902 C CA . HIS A 1 117 ? -11.485 -6.691 -4.159 1.00 98.44 117 HIS A CA 1
ATOM 903 C C . HIS A 1 117 ? -10.246 -6.852 -5.041 1.00 98.44 117 HIS A C 1
ATOM 905 O O . HIS A 1 117 ? -9.628 -5.867 -5.445 1.00 98.44 117 HIS A O 1
ATOM 911 N N . ARG A 1 118 ? -9.901 -8.103 -5.362 1.00 98.44 118 ARG A N 1
ATOM 912 C CA . ARG A 1 118 ? -8.834 -8.443 -6.310 1.00 98.44 118 ARG A CA 1
ATOM 913 C C . ARG A 1 118 ? -8.882 -7.564 -7.566 1.00 98.44 118 ARG A C 1
ATOM 915 O O . ARG A 1 118 ? -9.946 -7.285 -8.110 1.00 98.44 118 ARG A O 1
ATOM 922 N N . ASP A 1 119 ? -7.697 -7.147 -7.992 1.00 98.50 119 ASP A N 1
ATOM 923 C CA . ASP A 1 119 ? -7.409 -6.285 -9.133 1.00 98.50 119 ASP A CA 1
ATOM 924 C C . ASP A 1 119 ? -7.861 -4.822 -9.032 1.00 98.50 119 ASP A C 1
ATOM 926 O O . ASP A 1 119 ? -7.399 -4.016 -9.843 1.00 98.50 119 ASP A O 1
ATOM 930 N N . VAL A 1 120 ? -8.623 -4.438 -8.002 1.00 98.44 120 VAL A N 1
ATOM 931 C CA . VAL A 1 120 ? -8.950 -3.033 -7.720 1.00 98.44 120 VAL A CA 1
ATOM 932 C C . VAL A 1 120 ? -7.696 -2.258 -7.312 1.00 98.44 120 VAL A C 1
ATOM 934 O O . VAL A 1 120 ? -6.877 -2.749 -6.527 1.00 98.44 120 VAL A O 1
ATOM 937 N N . VAL A 1 121 ? -7.575 -1.032 -7.826 1.00 98.62 121 VAL A N 1
ATOM 938 C CA . VAL A 1 121 ? -6.564 -0.046 -7.431 1.00 98.62 121 VAL A CA 1
ATOM 939 C C . VAL A 1 121 ? -7.227 1.052 -6.600 1.00 98.62 121 VAL A C 1
ATOM 941 O O . VAL A 1 121 ? -8.240 1.620 -6.995 1.00 98.62 121 VAL A O 1
ATOM 944 N N . GLY A 1 122 ? -6.672 1.317 -5.422 1.00 97.94 122 GLY A N 1
ATOM 945 C CA . GLY A 1 122 ? -6.980 2.470 -4.586 1.00 97.94 122 GLY A CA 1
ATOM 946 C C . GLY A 1 122 ? -5.856 3.502 -4.649 1.00 97.94 122 GLY A C 1
ATOM 947 O O . GLY A 1 122 ? -4.700 3.164 -4.924 1.00 97.94 122 GLY A O 1
ATOM 948 N N . TYR A 1 123 ? -6.202 4.753 -4.361 1.00 98.31 123 TYR A N 1
ATOM 949 C CA . TYR A 1 123 ? -5.270 5.871 -4.315 1.00 98.31 123 TYR A CA 1
ATOM 950 C C . TYR A 1 123 ? -5.511 6.721 -3.070 1.00 98.31 123 TYR A C 1
ATOM 952 O O . TYR A 1 123 ? -6.656 7.021 -2.724 1.00 98.31 123 TYR A O 1
ATOM 960 N N . ILE A 1 124 ? -4.420 7.127 -2.425 1.00 98.25 124 ILE A N 1
ATOM 961 C CA . ILE A 1 124 ? -4.439 8.083 -1.324 1.00 98.25 124 ILE A CA 1
ATOM 962 C C . ILE A 1 124 ? -3.177 8.957 -1.336 1.00 98.25 124 ILE A C 1
ATOM 964 O O . ILE A 1 124 ? -2.099 8.538 -1.765 1.00 98.25 124 ILE A O 1
ATOM 968 N N . SER A 1 125 ? -3.331 10.179 -0.841 1.00 97.50 125 SER A N 1
ATOM 969 C CA . SER A 1 125 ? -2.264 11.093 -0.437 1.00 97.50 125 SER A CA 1
ATOM 970 C C . SER A 1 125 ? -2.713 11.836 0.823 1.00 97.50 125 SER A C 1
ATOM 972 O O . SER A 1 125 ? -3.891 11.784 1.196 1.00 97.50 125 SER A O 1
ATOM 974 N N . ASP A 1 126 ? -1.796 12.558 1.463 1.00 96.44 126 ASP A N 1
ATOM 975 C CA . ASP A 1 126 ? -2.114 13.317 2.678 1.00 96.44 126 ASP A CA 1
ATOM 976 C C . ASP A 1 126 ? -3.105 14.474 2.415 1.00 96.44 126 ASP A C 1
ATOM 978 O O . ASP A 1 126 ? -3.805 14.897 3.330 1.00 96.44 126 ASP A O 1
ATOM 982 N N . ASP A 1 127 ? -3.284 14.901 1.158 1.00 96.00 127 ASP A N 1
ATOM 983 C CA . ASP A 1 127 ? -4.338 15.856 0.771 1.00 96.00 127 ASP A CA 1
ATOM 984 C C . ASP A 1 127 ? -5.757 15.260 0.859 1.00 96.00 127 ASP A C 1
ATOM 986 O O . ASP A 1 127 ? -6.746 15.989 0.939 1.00 96.00 127 ASP A O 1
ATOM 990 N N . ILE A 1 128 ? -5.880 13.928 0.826 1.00 97.25 128 ILE A N 1
ATOM 991 C CA . ILE A 1 128 ? -7.164 13.212 0.910 1.00 97.25 128 ILE A CA 1
ATOM 992 C C . ILE A 1 128 ? -7.502 12.871 2.366 1.00 97.25 128 ILE A C 1
ATOM 994 O O . ILE A 1 128 ? -8.666 12.970 2.790 1.00 97.25 128 ILE A O 1
ATOM 998 N N . GLY A 1 129 ? -6.498 12.424 3.121 1.00 97.69 129 GLY A N 1
ATOM 999 C CA . GLY A 1 129 ? -6.626 12.092 4.532 1.00 97.69 129 GLY A CA 1
ATOM 1000 C C . GLY A 1 129 ? -5.738 10.933 4.973 1.00 97.69 129 GLY A C 1
ATOM 1001 O O . GLY A 1 129 ? -4.790 10.539 4.300 1.00 97.69 129 GLY A O 1
ATOM 1002 N N . LEU A 1 130 ? -6.083 10.372 6.129 1.00 98.38 130 LEU A N 1
ATOM 1003 C CA . LEU A 1 130 ? -5.424 9.205 6.708 1.00 98.38 130 LEU A CA 1
ATOM 1004 C C . LEU A 1 130 ? -6.218 7.950 6.370 1.00 98.38 130 LEU A C 1
ATOM 1006 O O . LEU A 1 130 ? -7.439 8.013 6.204 1.00 98.38 130 LEU A O 1
ATOM 1010 N N . HIS A 1 131 ? -5.577 6.785 6.378 1.00 98.75 131 HIS A N 1
ATOM 1011 C CA . HIS A 1 131 ? -6.333 5.541 6.272 1.00 98.75 131 HIS A CA 1
ATOM 1012 C C . HIS A 1 131 ? -5.838 4.415 7.171 1.00 98.75 131 HIS A C 1
ATOM 1014 O O . HIS A 1 131 ? -4.735 4.434 7.720 1.00 98.75 131 HIS A O 1
ATOM 1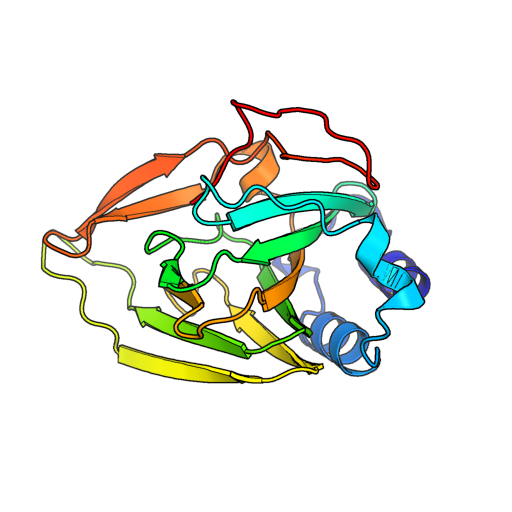020 N N . LYS A 1 132 ? -6.704 3.418 7.330 1.00 98.75 132 LYS A N 1
ATOM 1021 C CA . LYS A 1 132 ? -6.404 2.126 7.932 1.00 98.75 132 LYS A CA 1
ATOM 1022 C C . LYS A 1 132 ? -6.807 1.033 6.955 1.00 98.75 132 LYS A C 1
ATOM 1024 O O . LYS A 1 132 ? -7.962 0.975 6.541 1.00 98.75 132 LYS A O 1
ATOM 1029 N N . ILE A 1 133 ? -5.880 0.133 6.657 1.00 98.81 133 ILE A N 1
ATOM 1030 C CA . ILE A 1 133 ? -6.128 -1.029 5.808 1.00 98.81 133 ILE A CA 1
ATOM 1031 C C . ILE A 1 133 ? -6.284 -2.263 6.690 1.00 98.81 133 ILE A C 1
ATOM 1033 O O . ILE A 1 133 ? -5.478 -2.514 7.588 1.00 98.81 133 ILE A O 1
ATOM 1037 N N . SER A 1 134 ? -7.352 -3.023 6.464 1.00 98.81 134 SER A N 1
ATOM 1038 C CA . SER A 1 134 ? -7.705 -4.191 7.270 1.00 98.81 134 SER A CA 1
ATOM 1039 C C . SER A 1 134 ? -8.004 -5.400 6.398 1.00 98.81 134 SER A C 1
ATOM 1041 O O . SER A 1 134 ? -8.798 -5.313 5.465 1.00 98.81 134 SER A O 1
ATOM 1043 N N . ASN A 1 135 ? -7.439 -6.549 6.756 1.00 98.69 135 ASN A N 1
ATOM 1044 C CA . ASN A 1 135 ? -7.903 -7.836 6.265 1.00 98.69 135 ASN A CA 1
ATOM 1045 C C . ASN A 1 135 ? -8.947 -8.371 7.251 1.00 98.69 135 ASN A C 1
ATOM 1047 O O . ASN A 1 135 ? -8.605 -8.982 8.261 1.00 98.69 135 ASN A O 1
ATOM 1051 N N . LEU A 1 136 ? -10.225 -8.105 6.977 1.00 98.25 136 LEU A N 1
ATOM 1052 C CA . LEU A 1 136 ? -11.342 -8.584 7.803 1.00 98.25 136 LEU A CA 1
ATOM 1053 C C . LEU A 1 136 ? -11.759 -10.026 7.462 1.00 98.25 136 LEU A C 1
ATOM 1055 O O . LEU A 1 136 ? -12.655 -10.576 8.102 1.00 98.25 136 LEU A O 1
ATOM 1059 N N . GLY A 1 137 ? -11.121 -10.633 6.460 1.00 96.44 137 GLY A N 1
ATOM 1060 C CA . GLY A 1 137 ? -11.388 -11.993 6.026 1.00 96.44 137 GLY A CA 1
ATOM 1061 C C . GLY A 1 137 ? -10.713 -13.053 6.895 1.00 96.44 137 GLY A C 1
ATOM 1062 O O . GLY A 1 137 ? -9.974 -12.779 7.842 1.00 96.44 137 GLY A O 1
ATOM 1063 N N . THR A 1 138 ? -10.961 -14.310 6.529 1.00 97.19 138 THR A N 1
ATOM 1064 C CA . THR A 1 138 ? -10.394 -15.502 7.185 1.00 97.19 138 THR A CA 1
ATOM 1065 C C . THR A 1 138 ? -9.170 -16.069 6.463 1.00 97.19 138 THR A C 1
ATOM 1067 O O . THR A 1 138 ? -8.533 -16.994 6.964 1.00 97.19 138 THR A O 1
ATOM 1070 N N . LYS A 1 139 ? -8.829 -15.520 5.292 1.00 97.31 139 LYS A N 1
ATOM 1071 C CA . LYS A 1 139 ? -7.684 -15.913 4.462 1.00 97.31 139 LYS A CA 1
ATOM 1072 C C . LYS A 1 139 ? -6.708 -14.753 4.322 1.00 97.31 139 LYS A C 1
ATOM 1074 O O . LYS A 1 139 ? -7.077 -13.602 4.544 1.00 97.31 139 LYS A O 1
ATOM 1079 N N . GLN A 1 140 ? -5.453 -15.067 4.012 1.00 98.06 140 GLN A N 1
ATOM 1080 C CA . GLN A 1 140 ? -4.455 -14.046 3.707 1.00 98.06 140 GLN A CA 1
ATOM 1081 C C . GLN A 1 140 ? -4.931 -13.201 2.518 1.00 98.06 140 GLN A C 1
ATOM 1083 O O . GLN A 1 140 ? -5.581 -13.720 1.614 1.00 98.06 140 GLN A O 1
ATOM 1088 N N . ALA A 1 141 ? -4.590 -11.917 2.533 1.00 98.75 141 ALA A N 1
ATOM 1089 C CA . ALA A 1 141 ? -4.735 -11.029 1.387 1.00 98.75 141 ALA A CA 1
ATOM 1090 C C . ALA A 1 141 ? -3.362 -10.469 1.008 1.00 98.75 141 ALA A C 1
ATOM 1092 O O . ALA A 1 141 ? -2.465 -10.378 1.853 1.00 98.75 141 ALA A O 1
ATOM 1093 N N . VAL A 1 142 ? -3.186 -10.091 -0.253 1.00 98.88 142 VAL A N 1
ATOM 1094 C CA . VAL A 1 142 ? -1.928 -9.538 -0.764 1.00 98.88 142 VAL A CA 1
ATOM 1095 C C . VAL A 1 142 ? -2.227 -8.272 -1.547 1.00 98.88 142 VAL A C 1
ATOM 1097 O O . VAL A 1 142 ? -3.127 -8.255 -2.384 1.00 98.88 142 VAL A O 1
ATOM 1100 N N . SER A 1 143 ? -1.466 -7.208 -1.300 1.00 98.88 143 SER A N 1
ATOM 1101 C CA . SER A 1 143 ? -1.555 -5.977 -2.084 1.00 98.88 143 SER A CA 1
ATOM 1102 C C . SER A 1 143 ? -0.193 -5.467 -2.538 1.00 98.88 143 SER A C 1
ATOM 1104 O O . SER A 1 143 ? 0.823 -5.649 -1.870 1.00 98.88 143 SER A O 1
ATOM 1106 N N . LEU A 1 144 ? -0.177 -4.837 -3.706 1.00 98.88 144 LEU A N 1
ATOM 1107 C CA . LEU A 1 144 ? 0.968 -4.171 -4.304 1.00 98.88 144 LEU A CA 1
ATOM 1108 C C . LEU A 1 144 ? 0.858 -2.674 -4.047 1.00 98.88 144 LEU A C 1
ATOM 1110 O O . LEU A 1 144 ? -0.159 -2.072 -4.374 1.00 98.88 144 LEU A O 1
ATOM 1114 N N . HIS A 1 145 ? 1.909 -2.081 -3.501 1.00 98.69 145 HIS A N 1
ATOM 1115 C CA . HIS A 1 145 ? 1.966 -0.665 -3.163 1.00 98.69 145 HIS A CA 1
ATOM 1116 C C . HIS A 1 145 ? 3.064 0.009 -3.964 1.00 98.69 145 HIS A C 1
ATOM 1118 O O . HIS A 1 145 ? 4.194 -0.490 -4.012 1.00 98.69 145 HIS A O 1
ATOM 1124 N N . LEU A 1 146 ? 2.737 1.153 -4.553 1.00 98.50 146 LEU A N 1
ATOM 1125 C CA . LEU A 1 146 ? 3.701 2.080 -5.115 1.00 98.50 146 LEU A CA 1
ATOM 1126 C C . LEU A 1 146 ? 3.627 3.399 -4.346 1.00 98.50 146 LEU A C 1
ATOM 1128 O O . LEU A 1 146 ? 2.603 4.077 -4.378 1.00 98.50 146 LEU A O 1
ATOM 1132 N N . TYR A 1 147 ? 4.727 3.742 -3.675 1.00 97.56 147 TYR A N 1
ATOM 1133 C CA . TYR A 1 147 ? 4.900 5.031 -3.007 1.00 97.56 147 TYR A CA 1
ATOM 1134 C C . TYR A 1 147 ? 5.823 5.918 -3.826 1.00 97.56 147 TYR A C 1
ATOM 1136 O O . TYR A 1 147 ? 6.934 5.491 -4.166 1.00 97.56 147 TYR A O 1
ATOM 1144 N N . THR A 1 148 ? 5.386 7.139 -4.122 1.00 96.38 148 THR A N 1
ATOM 1145 C CA . THR A 1 148 ? 6.154 8.083 -4.932 1.00 96.38 148 THR A CA 1
ATOM 1146 C C . THR A 1 148 ? 5.839 9.537 -4.540 1.00 96.38 148 THR A C 1
ATOM 1148 O O . THR A 1 148 ? 4.675 9.925 -4.531 1.00 96.38 148 THR A O 1
ATOM 1151 N N . PRO A 1 149 ? 6.844 10.345 -4.162 1.00 95.12 149 PRO A N 1
ATOM 1152 C CA . PRO A 1 149 ? 8.224 9.964 -3.862 1.00 95.12 149 PRO A CA 1
ATOM 1153 C C . PRO A 1 149 ? 8.329 8.941 -2.708 1.00 95.12 149 PRO A C 1
ATOM 1155 O O . PRO A 1 149 ? 7.382 8.763 -1.947 1.00 95.12 149 PRO A O 1
ATOM 1158 N N . PRO A 1 150 ? 9.455 8.227 -2.514 1.00 94.12 150 PRO A N 1
ATOM 1159 C CA . PRO A 1 150 ? 9.548 7.163 -1.512 1.00 94.12 150 PRO A CA 1
ATOM 1160 C C . PRO A 1 150 ? 9.784 7.695 -0.084 1.00 94.12 150 PRO A C 1
ATOM 1162 O O . PRO A 1 150 ? 10.512 7.081 0.704 1.0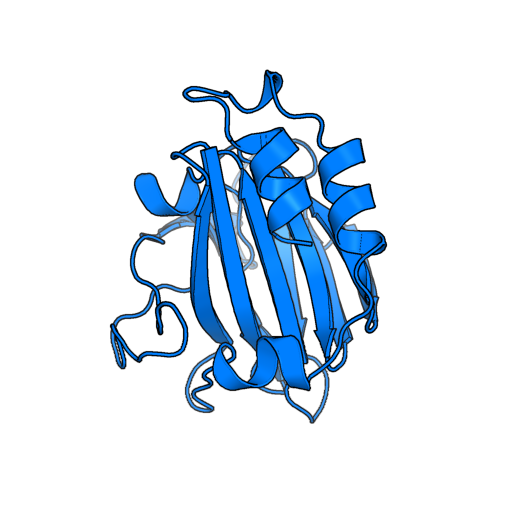0 94.12 150 PRO A O 1
ATOM 1165 N N . TYR A 1 151 ? 9.176 8.830 0.263 1.00 94.56 151 TYR A N 1
ATOM 1166 C CA . TYR A 1 151 ? 9.433 9.594 1.483 1.00 94.56 151 TYR A CA 1
ATOM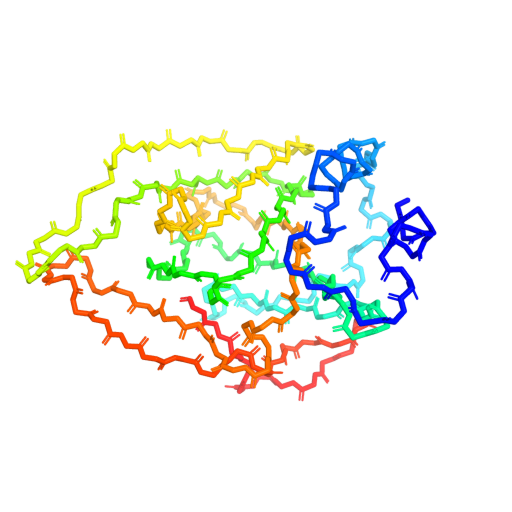 1167 C C . TYR A 1 151 ? 9.248 8.784 2.756 1.00 94.56 151 TYR A C 1
ATOM 1169 O O . TYR A 1 151 ? 10.141 8.808 3.595 1.00 94.56 151 TYR A O 1
ATOM 1177 N N . ALA A 1 152 ? 8.200 7.965 2.865 1.00 93.00 152 ALA A N 1
ATOM 1178 C CA . ALA A 1 152 ? 8.021 7.109 4.036 1.00 93.00 152 ALA A CA 1
ATOM 1179 C C . ALA A 1 152 ? 9.255 6.220 4.304 1.00 93.00 152 ALA A C 1
ATOM 1181 O O . ALA A 1 152 ? 9.686 6.071 5.442 1.00 93.00 152 ALA A O 1
ATOM 1182 N N . SER A 1 153 ? 9.895 5.672 3.266 1.00 93.75 153 SER A N 1
ATOM 1183 C CA . SER A 1 153 ? 11.099 4.844 3.446 1.00 93.75 153 SER A CA 1
ATOM 1184 C C . SER A 1 153 ? 12.354 5.633 3.839 1.00 93.75 153 SER A C 1
ATOM 1186 O O . SER A 1 153 ? 13.270 5.044 4.407 1.00 93.75 153 SER A O 1
ATOM 1188 N N . MET A 1 154 ? 12.405 6.934 3.532 1.00 93.31 154 MET A N 1
ATOM 1189 C CA . MET A 1 154 ? 13.550 7.804 3.829 1.00 93.31 154 MET A CA 1
ATOM 1190 C C . MET A 1 154 ? 13.396 8.535 5.162 1.00 93.31 154 MET A C 1
ATOM 1192 O O . MET A 1 154 ? 14.373 8.712 5.884 1.00 93.31 154 MET A O 1
ATOM 1196 N N . TYR A 1 155 ? 12.175 8.972 5.462 1.00 95.44 155 TYR A N 1
ATOM 1197 C CA . TYR A 1 155 ? 11.871 9.916 6.530 1.00 95.44 155 TYR A CA 1
ATOM 1198 C C . TYR A 1 155 ? 10.873 9.376 7.548 1.00 95.44 155 TYR A C 1
ATOM 1200 O O . TYR A 1 155 ? 10.733 9.998 8.588 1.00 95.44 155 TYR A O 1
ATOM 1208 N N . GLY A 1 156 ? 10.216 8.242 7.283 1.00 96.19 156 GLY A N 1
ATOM 1209 C CA . GLY A 1 156 ? 9.189 7.652 8.144 1.00 96.19 156 GLY A CA 1
ATOM 1210 C C . GLY A 1 156 ? 7.756 8.092 7.819 1.00 96.19 156 GLY A C 1
ATOM 1211 O O . GLY A 1 156 ? 7.546 9.054 7.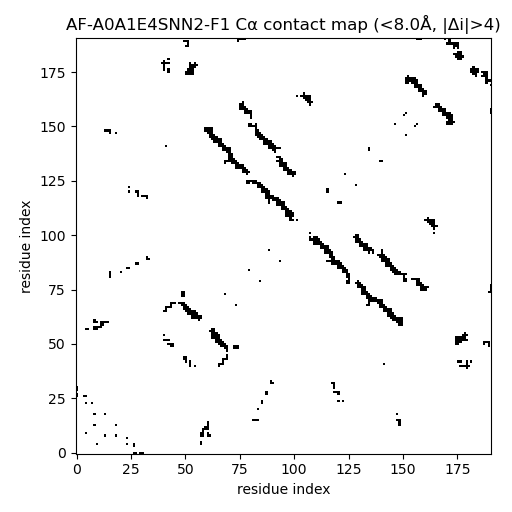087 1.00 96.19 156 GLY A O 1
ATOM 1212 N N . CYS A 1 157 ? 6.780 7.349 8.353 1.00 96.62 157 CYS A N 1
ATOM 1213 C CA . CYS A 1 157 ? 5.345 7.683 8.358 1.00 96.62 157 CYS A CA 1
ATOM 1214 C C . CYS A 1 157 ? 4.956 8.213 9.743 1.00 96.62 157 CYS A C 1
ATOM 1216 O O . CYS A 1 157 ? 5.761 8.225 10.685 1.00 96.62 157 CYS A O 1
ATOM 1218 N N . SER A 1 158 ? 3.689 8.559 9.903 1.00 97.38 158 SER A N 1
ATOM 1219 C CA . SER A 1 158 ? 3.083 8.741 11.208 1.00 97.38 158 SER A CA 1
ATOM 1220 C C . SER A 1 158 ? 1.848 7.881 11.372 1.00 97.38 158 SER A C 1
ATOM 1222 O O . SER A 1 158 ? 1.010 7.789 10.481 1.00 97.38 158 SER A O 1
ATOM 1224 N N . MET A 1 159 ? 1.723 7.294 12.557 1.00 97.12 159 MET A N 1
ATOM 1225 C CA . MET A 1 159 ? 0.534 6.584 13.003 1.00 97.12 159 MET A CA 1
ATOM 1226 C C . MET A 1 159 ? -0.288 7.458 13.935 1.00 97.12 159 MET A C 1
ATOM 1228 O O . MET A 1 159 ? 0.254 8.286 14.667 1.00 97.12 159 MET A O 1
ATOM 1232 N N . TYR A 1 160 ? -1.588 7.210 13.960 1.00 97.31 160 TYR A N 1
ATOM 1233 C CA . TYR A 1 160 ? -2.544 7.947 14.760 1.00 97.31 160 TYR A CA 1
ATOM 1234 C C . TYR A 1 160 ? -3.339 6.993 15.651 1.00 97.31 160 TY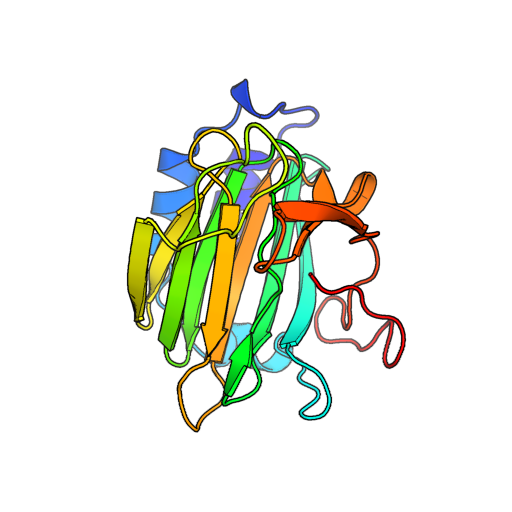R A C 1
ATOM 1236 O O . TYR A 1 160 ? -3.869 5.970 15.205 1.00 97.31 160 TYR A O 1
ATOM 1244 N N . GLU A 1 161 ? -3.428 7.329 16.933 1.00 95.94 161 GLU A N 1
ATOM 1245 C CA . GLU A 1 161 ? -4.278 6.625 17.887 1.00 95.94 161 GLU A CA 1
ATOM 1246 C C . GLU A 1 161 ? -5.751 6.970 17.643 1.00 95.94 161 GLU A C 1
ATOM 1248 O O . GLU A 1 161 ? -6.158 8.128 17.708 1.00 95.94 161 GLU A O 1
ATOM 1253 N N . ALA A 1 162 ? -6.589 5.955 17.430 1.00 95.31 162 ALA A N 1
ATOM 1254 C CA . ALA A 1 162 ? -8.004 6.175 17.129 1.00 95.31 162 ALA A CA 1
ATOM 1255 C C . ALA A 1 162 ? -8.781 6.871 18.264 1.00 95.31 162 ALA A C 1
ATOM 1257 O O . ALA A 1 162 ? -9.777 7.534 18.002 1.00 95.31 162 ALA A O 1
ATOM 1258 N N . GLY A 1 163 ? -8.362 6.711 19.524 1.00 95.88 163 GLY A N 1
ATOM 1259 C CA . GLY A 1 163 ? -9.107 7.226 20.679 1.00 95.88 163 GLY A CA 1
ATOM 1260 C C . GLY A 1 163 ? -8.940 8.724 20.934 1.00 95.88 163 GLY A C 1
ATOM 1261 O O . GLY A 1 163 ? -9.828 9.339 21.514 1.00 95.88 163 GLY A O 1
ATOM 1262 N N . ASN A 1 164 ? -7.814 9.304 20.524 1.00 93.81 164 ASN A N 1
ATOM 1263 C CA . ASN A 1 164 ? -7.432 10.673 20.887 1.00 93.81 164 ASN A CA 1
ATOM 1264 C C . ASN A 1 164 ? -6.721 11.434 19.751 1.00 93.81 164 ASN A C 1
ATOM 1266 O O . ASN A 1 164 ? -6.373 12.596 19.940 1.00 93.81 164 ASN A O 1
ATOM 1270 N N . GLY A 1 165 ? -6.486 10.807 18.593 1.00 95.00 165 GLY A N 1
ATOM 1271 C CA . GLY A 1 165 ? -5.827 11.435 17.449 1.00 95.00 165 GLY A CA 1
ATOM 1272 C C . GLY A 1 165 ? -4.324 11.639 17.641 1.00 95.00 165 GLY A C 1
ATOM 1273 O O . GLY A 1 165 ? -3.681 12.270 16.804 1.00 95.00 165 GLY A O 1
ATOM 1274 N N . LYS A 1 166 ? -3.738 11.105 18.722 1.00 95.00 166 LYS A N 1
ATOM 1275 C CA . LYS A 1 166 ? -2.323 11.286 19.034 1.00 95.00 166 LYS A CA 1
ATOM 1276 C C . LYS A 1 166 ? -1.452 10.685 17.937 1.00 95.00 166 LYS A C 1
ATOM 1278 O O . LYS A 1 166 ? -1.575 9.506 17.603 1.00 95.00 166 LYS A O 1
ATOM 1283 N N . LYS A 1 167 ? -0.551 11.520 17.422 1.00 94.62 167 LYS A N 1
ATOM 1284 C CA . LYS A 1 167 ? 0.386 11.212 16.343 1.00 94.62 167 LYS A CA 1
ATOM 1285 C C . LYS A 1 167 ? 1.691 10.625 16.891 1.00 94.62 167 LYS A C 1
ATOM 1287 O O . LYS A 1 167 ? 2.279 11.180 17.818 1.00 94.62 167 LYS A O 1
ATOM 1292 N N . HIS A 1 168 ? 2.174 9.547 16.276 1.00 95.31 168 HIS A N 1
ATOM 1293 C CA . HIS A 1 168 ? 3.456 8.900 16.574 1.00 95.31 168 HIS A CA 1
ATOM 1294 C C . HIS A 1 168 ? 4.256 8.717 15.297 1.00 95.31 168 HIS A C 1
ATOM 1296 O O . HIS A 1 168 ? 3.749 8.162 14.327 1.00 95.31 168 HIS A O 1
ATOM 1302 N N . HIS A 1 169 ? 5.510 9.152 15.302 1.00 97.06 169 HIS A N 1
ATOM 1303 C CA . HIS A 1 169 ? 6.392 8.970 14.158 1.00 97.06 169 HIS A CA 1
ATOM 1304 C C . HIS A 1 169 ? 6.962 7.545 14.104 1.00 97.06 169 HIS A C 1
ATOM 1306 O O . HIS A 1 169 ? 7.309 6.978 15.143 1.00 97.06 169 HIS A O 1
ATOM 1312 N N . VAL A 1 170 ? 7.082 6.977 12.901 1.00 95.81 170 VAL A N 1
ATOM 1313 C CA . VAL A 1 170 ? 7.526 5.595 12.679 1.00 95.81 170 VAL A CA 1
ATOM 1314 C C . VAL A 1 170 ? 8.542 5.517 11.551 1.00 95.81 170 VAL A C 1
ATOM 1316 O O . VAL A 1 170 ? 8.277 5.937 10.428 1.00 95.81 170 VAL A O 1
ATOM 1319 N N . ASP A 1 171 ? 9.677 4.876 11.828 1.00 95.62 171 ASP A N 1
ATOM 1320 C CA . ASP A 1 171 ? 10.662 4.509 10.811 1.00 95.62 171 ASP A CA 1
ATOM 1321 C C . ASP A 1 171 ? 10.101 3.419 9.885 1.00 95.62 171 ASP A C 1
ATOM 1323 O O . ASP A 1 171 ? 9.818 2.301 10.324 1.00 95.62 171 ASP A O 1
ATOM 1327 N N . MET A 1 172 ? 9.997 3.726 8.590 1.00 95.69 172 MET A N 1
ATOM 1328 C CA . MET A 1 172 ? 9.489 2.815 7.563 1.00 95.69 172 MET A CA 1
ATOM 1329 C C . MET A 1 172 ? 10.566 2.319 6.587 1.00 95.69 172 MET A C 1
ATOM 1331 O O . MET A 1 172 ? 10.220 1.759 5.540 1.00 95.69 172 MET A O 1
ATOM 1335 N N . SER A 1 173 ? 11.849 2.448 6.941 1.00 94.00 173 SER A N 1
ATOM 1336 C CA . SER A 1 173 ? 12.995 2.044 6.112 1.00 94.00 173 SER A CA 1
ATOM 1337 C C . SER A 1 173 ? 13.247 0.529 6.057 1.00 94.00 173 SER A C 1
ATOM 1339 O O . SER A 1 173 ? 13.842 0.036 5.097 1.00 94.00 173 SER A O 1
ATOM 1341 N N . LYS A 1 174 ? 12.788 -0.247 7.051 1.00 95.94 174 LYS A N 1
ATOM 1342 C CA . LYS A 1 174 ? 13.123 -1.677 7.165 1.00 95.94 174 LYS A CA 1
ATOM 1343 C C . LYS A 1 174 ? 12.050 -2.564 6.550 1.00 95.94 174 LYS A C 1
ATOM 1345 O O . LYS A 1 174 ? 10.983 -2.764 7.127 1.00 95.94 174 LYS A O 1
ATOM 1350 N N . TYR A 1 175 ? 12.342 -3.167 5.404 1.00 97.50 175 TYR A N 1
ATOM 1351 C CA . TYR A 1 175 ? 11.477 -4.197 4.824 1.00 97.50 175 TYR A CA 1
ATOM 1352 C C . TYR A 1 175 ? 11.629 -5.536 5.549 1.00 97.50 175 TYR A C 1
ATOM 1354 O O . TYR A 1 175 ? 12.692 -5.841 6.080 1.00 97.50 175 TYR A O 1
ATOM 1362 N N . TYR A 1 176 ? 10.576 -6.351 5.558 1.00 98.12 176 TYR A N 1
ATOM 1363 C CA . TYR A 1 176 ? 10.629 -7.738 6.028 1.00 98.12 176 TYR A CA 1
ATOM 1364 C C . TYR A 1 176 ? 11.485 -8.591 5.087 1.00 98.12 176 TYR A C 1
ATOM 1366 O O . TYR A 1 176 ? 12.427 -9.253 5.526 1.00 98.12 176 TYR A O 1
ATOM 1374 N N . SER A 1 177 ? 11.205 -8.495 3.788 1.00 98.50 177 SER A N 1
ATOM 1375 C CA . SER A 1 177 ? 11.988 -9.109 2.720 1.00 98.50 177 SER A CA 1
ATOM 1376 C C . SER A 1 177 ? 12.324 -8.089 1.629 1.00 98.50 177 SER A C 1
ATOM 1378 O O . SER A 1 177 ? 11.677 -7.044 1.515 1.00 98.50 177 SER A O 1
ATOM 1380 N N . TRP A 1 178 ? 13.343 -8.392 0.834 1.00 98.25 178 TRP A N 1
ATOM 1381 C CA . TRP A 1 178 ? 13.690 -7.668 -0.381 1.00 98.25 178 TRP A CA 1
ATOM 1382 C C . TRP A 1 178 ? 13.852 -8.674 -1.517 1.00 98.25 178 TRP A C 1
ATOM 1384 O O . TRP A 1 178 ? 14.640 -9.610 -1.402 1.00 98.25 178 TRP A O 1
ATOM 1394 N N . GLN A 1 179 ? 13.086 -8.506 -2.596 1.00 97.62 179 GLN A N 1
ATOM 1395 C CA . GLN A 1 179 ? 13.126 -9.362 -3.788 1.00 97.62 179 GLN A CA 1
ATOM 1396 C C . GLN A 1 179 ? 12.980 -10.861 -3.465 1.00 97.62 179 GLN A C 1
ATOM 1398 O O . GLN A 1 179 ? 13.709 -11.701 -3.984 1.00 97.62 179 GLN A O 1
ATOM 1403 N N . GLY A 1 180 ? 12.051 -11.190 -2.562 1.00 97.44 180 GLY A N 1
ATOM 1404 C CA . GLY A 1 180 ? 11.780 -12.570 -2.146 1.00 97.44 180 GLY A CA 1
ATOM 1405 C C . GLY A 1 180 ? 12.765 -13.138 -1.119 1.00 97.44 180 GLY A C 1
ATOM 1406 O O . GLY A 1 180 ? 12.615 -14.280 -0.691 1.00 97.44 180 GLY A O 1
ATOM 1407 N N . GLN A 1 181 ? 13.762 -12.363 -0.682 1.00 98.06 181 GLN A N 1
ATOM 1408 C CA . GLN A 1 181 ? 14.735 -12.790 0.323 1.00 98.06 181 GLN A CA 1
ATOM 1409 C C . GLN A 1 181 ? 14.483 -12.098 1.658 1.00 98.06 181 GLN A C 1
ATOM 1411 O O . GLN A 1 181 ? 14.379 -10.875 1.732 1.00 98.06 181 GLN A O 1
ATOM 1416 N N . LEU A 1 182 ? 14.382 -12.880 2.732 1.00 97.62 182 LEU A N 1
ATOM 1417 C CA . LEU A 1 182 ? 14.176 -12.359 4.081 1.00 97.62 182 LEU A CA 1
ATOM 1418 C C . LEU A 1 182 ? 15.373 -11.498 4.515 1.00 97.62 182 LEU A C 1
ATOM 1420 O O . LEU A 1 182 ? 16.505 -11.975 4.506 1.00 97.62 182 LEU A O 1
ATOM 1424 N N . VAL A 1 183 ? 15.120 -10.254 4.934 1.00 97.38 183 VAL A N 1
ATOM 1425 C CA . VAL A 1 183 ? 16.175 -9.316 5.367 1.00 97.38 183 VAL A CA 1
ATOM 1426 C C . VAL A 1 183 ? 16.015 -8.857 6.818 1.00 97.38 183 VAL A C 1
ATOM 1428 O O . VAL A 1 183 ? 17.016 -8.692 7.506 1.00 97.38 183 VAL A O 1
ATOM 1431 N N . ASN A 1 184 ? 14.785 -8.707 7.332 1.00 94.44 184 ASN A N 1
ATOM 1432 C CA . ASN A 1 184 ? 14.539 -8.296 8.722 1.00 94.44 184 ASN A CA 1
ATOM 1433 C C . ASN A 1 184 ? 13.400 -9.104 9.365 1.00 94.44 184 ASN A C 1
ATOM 1435 O O . ASN A 1 184 ? 12.291 -8.600 9.546 1.00 94.44 184 ASN A O 1
ATOM 1439 N N . ALA A 1 185 ? 13.687 -10.341 9.780 1.00 87.75 185 ALA A N 1
ATOM 1440 C CA . ALA A 1 185 ? 12.687 -11.258 10.342 1.00 87.75 185 ALA A CA 1
ATOM 1441 C C . ALA A 1 185 ? 11.910 -10.684 11.545 1.00 87.75 185 ALA A C 1
ATOM 1443 O O . ALA A 1 185 ? 10.690 -10.778 11.596 1.00 87.75 185 ALA A O 1
ATOM 1444 N N . LYS A 1 186 ? 12.613 -10.063 12.503 1.00 86.25 186 LYS A N 1
ATOM 1445 C CA . LYS A 1 186 ? 12.014 -9.506 13.735 1.00 86.25 186 LYS A CA 1
ATOM 1446 C C . LYS A 1 186 ? 11.879 -7.981 13.732 1.00 86.25 186 LYS A C 1
ATOM 1448 O O . LYS A 1 186 ? 11.230 -7.431 14.611 1.00 86.25 186 LYS A O 1
ATOM 1453 N N . GLY A 1 187 ? 12.534 -7.306 12.787 1.00 87.81 187 GLY A N 1
ATOM 1454 C CA . GLY A 1 187 ? 12.724 -5.850 12.798 1.00 87.81 187 GLY A CA 1
ATOM 1455 C C . GLY A 1 187 ? 12.147 -5.119 11.590 1.00 87.81 187 GLY A C 1
ATOM 1456 O O . GLY A 1 187 ? 12.454 -3.945 11.411 1.00 87.81 187 GLY A O 1
ATOM 1457 N N . GLY A 1 188 ? 11.377 -5.800 10.736 1.00 87.38 188 GLY A N 1
ATOM 1458 C CA . GLY A 1 188 ? 10.688 -5.148 9.626 1.00 87.38 188 GLY A CA 1
ATOM 1459 C C . GLY A 1 188 ? 9.674 -4.124 10.142 1.00 87.38 188 GLY A C 1
ATOM 1460 O O . GLY A 1 188 ? 8.869 -4.434 11.020 1.00 87.38 188 GLY A O 1
ATOM 1461 N N . SER A 1 189 ? 9.700 -2.922 9.582 1.00 90.50 189 SER A N 1
ATOM 1462 C CA . SER A 1 189 ? 8.796 -1.828 9.920 1.00 90.50 189 SER A CA 1
ATOM 1463 C C . SER A 1 189 ? 7.362 -2.114 9.471 1.00 90.50 189 SER A C 1
ATOM 1465 O O . SER A 1 189 ? 7.149 -2.739 8.429 1.00 90.50 189 SER A O 1
ATOM 1467 N N . THR A 1 190 ? 6.389 -1.603 10.222 1.00 89.44 190 THR A N 1
ATOM 1468 C CA . THR A 1 190 ? 4.955 -1.561 9.889 1.00 89.44 190 THR A CA 1
ATOM 1469 C C . THR A 1 190 ? 4.338 -0.311 10.519 1.00 89.44 190 THR A C 1
ATOM 1471 O O . THR A 1 190 ? 4.682 -0.007 11.661 1.00 89.44 190 THR A O 1
ATOM 1474 N N . CYS A 1 191 ? 3.422 0.349 9.805 1.00 79.75 191 CYS A N 1
ATOM 1475 C CA . CYS A 1 191 ? 2.360 1.167 10.395 1.00 79.75 191 CYS A CA 1
ATOM 1476 C C . CYS A 1 191 ? 1.142 0.211 10.582 1.00 79.75 191 CYS A C 1
ATOM 1478 O O . CYS A 1 191 ? 0.671 -0.023 11.703 1.00 79.75 191 CYS A O 1
#